Protein AF-F8F6D9-F1 (afdb_monomer_lite)

Structure (mmCIF, N/CA/C/O backbone):
data_AF-F8F6D9-F1
#
_entry.id   AF-F8F6D9-F1
#
loop_
_atom_site.group_PDB
_atom_site.id
_atom_site.type_symbol
_atom_site.label_atom_id
_atom_site.label_alt_id
_atom_site.label_comp_id
_atom_site.label_asym_id
_atom_site.label_entity_id
_atom_site.label_seq_id
_atom_site.pdbx_PDB_ins_code
_atom_site.Cartn_x
_atom_site.Cartn_y
_atom_site.Cartn_z
_atom_site.occupancy
_atom_site.B_iso_or_equiv
_atom_site.auth_seq_id
_atom_site.auth_comp_id
_atom_site.auth_asym_id
_atom_site.auth_atom_id
_atom_site.pdbx_PDB_model_num
ATOM 1 N N . MET A 1 1 ? -6.950 26.843 -24.610 1.00 48.84 1 MET A N 1
ATOM 2 C CA . MET A 1 1 ? -6.761 26.765 -23.145 1.00 48.84 1 MET A CA 1
ATOM 3 C C . MET A 1 1 ? -5.931 25.521 -22.884 1.00 48.84 1 MET A C 1
ATOM 5 O O . MET A 1 1 ? -6.323 24.464 -23.363 1.00 48.84 1 MET A O 1
ATOM 9 N N . TYR A 1 2 ? -4.746 25.658 -22.286 1.00 47.22 2 TYR A N 1
ATOM 10 C CA . TYR A 1 2 ? -3.818 24.541 -22.085 1.00 47.22 2 TYR A CA 1
ATOM 11 C C . TYR A 1 2 ? -4.497 23.444 -21.254 1.00 47.22 2 TYR A C 1
ATOM 13 O O . TYR A 1 2 ? -4.965 23.716 -20.150 1.00 47.22 2 TYR A O 1
ATOM 21 N N . LYS A 1 3 ? -4.595 22.231 -21.816 1.00 58.94 3 LYS A N 1
ATOM 22 C CA . LYS A 1 3 ? -5.039 21.033 -21.095 1.00 58.94 3 LYS A CA 1
ATOM 23 C C . LYS A 1 3 ? -4.070 20.847 -19.929 1.00 58.94 3 LYS A C 1
ATOM 25 O O . LYS A 1 3 ? -2.893 20.602 -20.168 1.00 58.94 3 LYS A O 1
ATOM 30 N N . GLN A 1 4 ? -4.528 21.052 -18.697 1.00 60.59 4 GLN A N 1
ATOM 31 C CA . GLN A 1 4 ? -3.704 20.786 -17.524 1.00 60.59 4 GLN A CA 1
ATOM 32 C C . GLN A 1 4 ? -3.361 19.294 -17.524 1.00 60.59 4 GLN A C 1
ATOM 34 O O . GLN A 1 4 ? -4.258 18.447 -17.551 1.00 60.59 4 GLN A O 1
ATOM 39 N N . SER A 1 5 ? -2.067 18.995 -17.575 1.00 73.44 5 SER A N 1
ATOM 40 C CA . SER A 1 5 ? -1.552 17.645 -17.389 1.00 73.44 5 SER A CA 1
ATOM 41 C C . SER A 1 5 ? -1.821 17.229 -15.945 1.00 73.44 5 SER A C 1
ATOM 43 O O . SER A 1 5 ? -1.505 17.967 -15.014 1.00 73.44 5 SER A O 1
ATOM 45 N N . VAL A 1 6 ? -2.426 16.063 -15.764 1.00 78.56 6 VAL A N 1
ATOM 46 C CA . VAL A 1 6 ? -2.635 15.413 -14.475 1.00 78.56 6 VAL A CA 1
ATOM 47 C C . VAL A 1 6 ? -1.527 14.383 -14.309 1.00 78.56 6 VAL A C 1
ATOM 49 O O . VAL A 1 6 ? -1.307 13.549 -15.189 1.00 78.56 6 VAL A O 1
ATOM 52 N N . HIS A 1 7 ? -0.820 14.462 -13.187 1.00 83.62 7 HIS A N 1
ATOM 53 C CA . HIS A 1 7 ? 0.140 13.444 -12.788 1.00 83.62 7 HIS A CA 1
ATOM 54 C C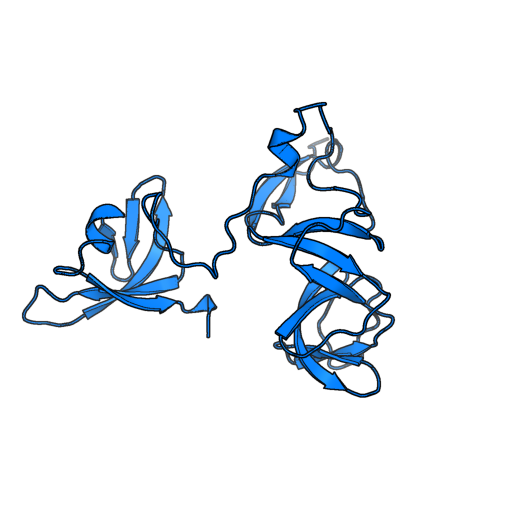 . HIS A 1 7 ? -0.619 12.348 -12.047 1.00 83.62 7 HIS A C 1
ATOM 56 O O . HIS A 1 7 ? -1.261 12.612 -11.032 1.00 83.62 7 HIS A O 1
ATOM 62 N N . LEU A 1 8 ? -0.564 11.136 -12.580 1.00 84.31 8 LEU A N 1
ATOM 63 C CA . LEU A 1 8 ? -1.178 9.948 -12.010 1.00 84.31 8 LEU A CA 1
ATOM 64 C C . LEU A 1 8 ? -0.083 8.990 -11.556 1.00 84.31 8 LEU A C 1
ATOM 66 O O . LEU A 1 8 ? 1.002 8.965 -12.134 1.00 84.31 8 LEU A O 1
ATOM 70 N N . ILE A 1 9 ? -0.392 8.185 -10.549 1.00 83.12 9 ILE A N 1
ATOM 71 C CA . ILE A 1 9 ? 0.401 7.017 -10.178 1.00 83.12 9 ILE A CA 1
ATOM 72 C C . ILE A 1 9 ? -0.449 5.803 -10.524 1.00 83.12 9 ILE A C 1
ATOM 74 O O . ILE A 1 9 ? -1.613 5.722 -10.123 1.00 83.12 9 ILE A O 1
ATOM 78 N N . ARG A 1 10 ? 0.103 4.880 -11.309 1.00 81.44 10 ARG A N 1
ATOM 79 C CA . ARG A 1 10 ? -0.583 3.630 -11.626 1.00 81.44 10 ARG A CA 1
ATOM 80 C C . ARG A 1 10 ? -0.427 2.673 -10.450 1.00 81.44 10 ARG A C 1
ATOM 82 O O . ARG A 1 10 ? 0.686 2.357 -10.063 1.00 81.44 10 ARG A O 1
ATOM 89 N N . LEU A 1 11 ? -1.530 2.168 -9.904 1.00 84.88 11 LEU A N 1
ATOM 90 C CA . LEU A 1 11 ? -1.481 1.298 -8.720 1.00 84.88 11 LEU A CA 1
ATOM 91 C C . LEU A 1 11 ? -0.756 -0.037 -8.964 1.00 84.88 11 LEU A C 1
ATOM 93 O O . LEU A 1 11 ? -0.142 -0.563 -8.041 1.00 84.88 11 LEU A O 1
ATOM 97 N N . SER A 1 12 ? -0.779 -0.566 -10.192 1.00 76.94 12 SER A N 1
ATOM 98 C CA . SER A 1 12 ? -0.216 -1.887 -10.496 1.00 76.94 12 SER A CA 1
ATOM 99 C C . SER A 1 12 ? 1.302 -1.970 -10.365 1.00 76.94 12 SER A C 1
ATOM 101 O O . SER A 1 12 ? 1.811 -3.037 -10.054 1.00 76.94 12 SER A O 1
ATOM 103 N N . ASP A 1 13 ? 2.014 -0.884 -10.657 1.00 76.62 13 ASP A N 1
ATOM 104 C CA . ASP A 1 13 ? 3.484 -0.824 -10.710 1.00 76.62 13 ASP A CA 1
ATOM 105 C C . ASP A 1 13 ? 4.055 0.445 -10.045 1.00 76.62 13 ASP A C 1
ATOM 107 O O . ASP A 1 13 ? 5.260 0.675 -10.070 1.00 76.62 13 ASP A O 1
ATOM 111 N N . LEU A 1 14 ? 3.189 1.285 -9.467 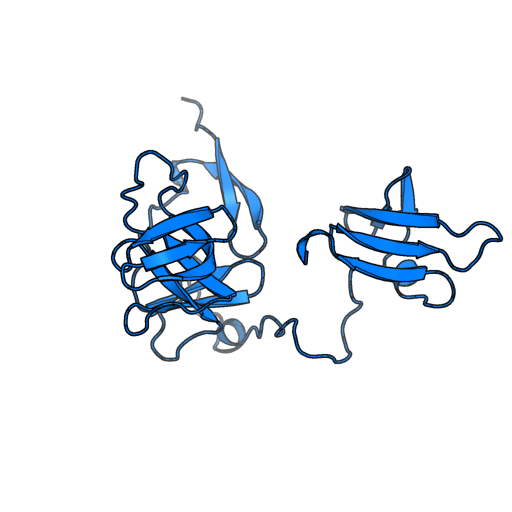1.00 78.50 14 LEU A N 1
ATOM 112 C CA . LEU A 1 14 ? 3.507 2.566 -8.828 1.00 78.50 14 LEU A CA 1
ATOM 113 C C . LEU A 1 14 ? 4.250 3.560 -9.736 1.00 78.50 14 LEU A C 1
ATOM 115 O O . LEU A 1 14 ? 4.846 4.529 -9.262 1.00 78.50 14 LEU A O 1
ATOM 119 N N . THR A 1 15 ? 4.179 3.375 -11.056 1.00 74.44 15 THR A N 1
ATOM 120 C CA . THR A 1 15 ? 4.837 4.264 -12.015 1.00 74.44 15 THR A CA 1
ATOM 121 C C . THR A 1 15 ? 4.042 5.546 -12.239 1.00 74.44 15 THR A C 1
ATOM 123 O O . THR A 1 15 ? 2.806 5.583 -12.189 1.00 74.44 15 THR A O 1
ATOM 126 N N . GLN A 1 16 ? 4.767 6.634 -12.499 1.00 78.50 16 GLN A N 1
ATOM 127 C CA . GLN A 1 16 ? 4.162 7.923 -12.795 1.00 78.50 16 GLN A CA 1
ATOM 128 C C . GLN A 1 16 ? 3.704 7.988 -14.255 1.00 78.50 16 GLN A C 1
ATOM 130 O O . GLN A 1 16 ? 4.473 7.742 -15.182 1.00 78.50 16 GLN A O 1
ATOM 135 N N . HIS A 1 17 ? 2.463 8.416 -14.461 1.00 80.12 17 HIS A N 1
ATOM 136 C CA . HIS A 1 17 ? 1.864 8.617 -15.772 1.00 80.12 17 HIS A CA 1
ATOM 137 C C . HIS A 1 17 ? 1.357 10.049 -15.933 1.00 80.12 17 HIS A C 1
ATOM 139 O O . HIS A 1 17 ? 0.769 10.632 -15.023 1.00 80.12 17 HIS A O 1
ATOM 145 N N . LEU A 1 18 ? 1.571 10.612 -17.121 1.00 84.19 18 LEU A N 1
ATOM 146 C CA . LEU A 1 18 ? 0.988 11.887 -17.522 1.00 84.19 18 LEU A CA 1
ATOM 147 C C . LEU A 1 18 ? -0.279 11.614 -18.326 1.00 84.19 18 LEU A C 1
ATOM 149 O O . LEU A 1 18 ? -0.230 10.912 -19.333 1.00 84.19 18 LEU A O 1
ATOM 153 N N . ALA A 1 19 ? -1.390 12.198 -17.898 1.00 82.75 19 ALA A N 1
ATOM 154 C CA . ALA A 1 19 ? -2.653 12.167 -18.625 1.00 82.75 19 ALA A CA 1
ATOM 155 C C . ALA A 1 19 ? -3.232 13.577 -18.714 1.00 82.75 19 ALA A C 1
ATOM 157 O O . ALA A 1 19 ? -2.853 14.477 -17.963 1.00 82.75 19 ALA A O 1
ATOM 158 N N . THR A 1 20 ? -4.170 13.803 -19.621 1.00 85.69 20 THR A N 1
ATOM 159 C CA . THR A 1 20 ? -4.962 15.034 -19.622 1.00 85.69 20 THR A CA 1
ATOM 160 C C . THR A 1 20 ? -6.243 14.830 -18.825 1.00 85.69 20 THR A C 1
ATOM 162 O O . THR A 1 20 ? -6.796 13.737 -18.793 1.00 85.69 20 THR A O 1
ATOM 165 N N . ALA A 1 21 ? -6.778 15.891 -18.216 1.00 84.69 21 ALA A N 1
ATOM 166 C CA . ALA A 1 21 ? -8.022 15.791 -17.442 1.00 84.69 21 ALA A CA 1
ATOM 167 C C . ALA A 1 21 ? -9.220 15.217 -18.236 1.00 84.69 21 ALA A C 1
ATOM 169 O O . ALA A 1 21 ? -10.152 14.697 -17.635 1.00 84.69 21 ALA A O 1
ATOM 170 N N . ALA A 1 22 ? -9.202 15.300 -19.573 1.00 85.44 22 ALA A N 1
ATOM 171 C CA . ALA A 1 22 ? -10.237 14.735 -20.441 1.00 85.44 22 ALA A CA 1
ATOM 172 C C . ALA A 1 22 ? -10.147 13.204 -20.605 1.00 85.44 22 ALA A C 1
ATOM 174 O O . ALA A 1 22 ? -11.112 12.592 -21.045 1.00 85.44 22 ALA A O 1
ATOM 175 N N . GLU A 1 23 ? -9.002 12.604 -20.275 1.00 82.38 23 GLU A N 1
ATOM 176 C CA . GLU A 1 23 ? -8.741 11.159 -20.362 1.00 82.38 23 GLU A CA 1
ATOM 177 C C . GLU A 1 23 ? -8.969 10.451 -19.016 1.00 82.38 23 GLU A C 1
ATOM 179 O O . GLU A 1 23 ? -8.858 9.233 -18.937 1.00 82.38 23 GLU A O 1
ATOM 184 N N . VAL A 1 24 ? -9.279 11.199 -17.950 1.00 85.44 24 VAL A N 1
ATOM 185 C CA . VAL A 1 24 ? -9.437 10.657 -16.596 1.00 85.44 24 VAL A CA 1
ATOM 186 C C . VAL A 1 24 ? -10.912 10.505 -16.252 1.00 85.44 24 VAL A C 1
ATOM 188 O O . VAL A 1 24 ? -11.652 11.485 -16.158 1.00 85.44 24 VAL A O 1
ATOM 191 N N . GLU A 1 25 ? -11.321 9.270 -15.982 1.00 87.00 25 GLU A N 1
ATOM 192 C CA . GLU A 1 25 ? -12.644 8.949 -15.460 1.00 87.00 25 GLU A CA 1
ATOM 193 C C . GLU A 1 25 ? -12.577 8.684 -13.953 1.00 87.00 25 GLU A C 1
ATOM 195 O O . GLU A 1 25 ? -11.683 8.000 -13.454 1.00 87.00 25 GLU A O 1
ATOM 200 N N . LYS A 1 26 ? -13.528 9.242 -13.199 1.00 87.25 26 LYS A N 1
ATOM 201 C CA . LYS A 1 26 ? -13.596 9.022 -11.753 1.00 87.25 26 LYS A CA 1
ATOM 202 C C . LYS A 1 26 ? -14.280 7.694 -11.469 1.00 87.25 26 LYS A C 1
ATOM 204 O O . LYS A 1 26 ? -15.472 7.547 -11.728 1.00 87.25 26 LYS A O 1
ATOM 209 N N . TYR A 1 27 ? -13.553 6.790 -10.830 1.00 89.12 27 TYR A N 1
ATOM 210 C CA . TYR A 1 27 ? -14.092 5.541 -10.317 1.00 89.12 27 TYR A CA 1
ATOM 211 C C . TYR A 1 27 ? -14.084 5.547 -8.787 1.00 89.12 27 TYR A C 1
ATOM 213 O O . TYR A 1 27 ? -13.103 5.956 -8.170 1.00 89.12 27 TYR A O 1
ATOM 221 N N . LYS A 1 28 ? -15.185 5.108 -8.166 1.00 91.31 28 LYS A N 1
ATOM 222 C CA . LYS A 1 28 ? -15.251 4.887 -6.715 1.00 91.31 28 LYS A CA 1
ATOM 223 C C . LYS A 1 28 ? -15.153 3.382 -6.455 1.00 91.31 28 LYS A C 1
ATOM 225 O O . LYS A 1 28 ? -16.122 2.703 -6.805 1.00 91.31 28 LYS A O 1
ATOM 230 N N . PRO A 1 29 ? -14.068 2.892 -5.826 1.00 91.81 29 PRO A N 1
ATOM 231 C CA . PRO A 1 29 ? -13.922 1.484 -5.472 1.00 91.81 29 PRO A CA 1
ATOM 232 C C . PRO A 1 29 ? -15.052 0.991 -4.562 1.00 91.81 29 PRO A C 1
ATOM 234 O O . PRO A 1 29 ? -15.537 1.718 -3.685 1.00 91.81 29 PRO A O 1
ATOM 237 N N . LYS A 1 30 ? -15.498 -0.242 -4.794 1.00 93.56 30 LYS A N 1
ATOM 238 C CA . LYS A 1 30 ? -16.604 -0.907 -4.100 1.00 93.56 30 LYS A CA 1
ATOM 239 C C . LYS A 1 30 ? -16.218 -2.334 -3.732 1.00 93.56 30 LYS A C 1
ATOM 241 O O . LYS A 1 30 ? -15.252 -2.905 -4.221 1.00 93.56 30 LYS A O 1
ATOM 246 N N . GLU A 1 31 ? -17.028 -2.924 -2.864 1.00 95.06 31 GLU A N 1
ATOM 247 C CA . GLU A 1 31 ? -16.908 -4.335 -2.513 1.00 95.06 31 GLU A CA 1
ATOM 248 C C . GLU A 1 31 ? -16.982 -5.233 -3.758 1.00 95.06 31 GLU A C 1
ATOM 250 O O . GLU A 1 31 ? -17.773 -4.969 -4.671 1.00 95.06 31 GLU A O 1
ATOM 255 N N . LEU A 1 32 ? -16.164 -6.289 -3.758 1.00 94.38 32 LEU A N 1
ATOM 256 C CA . LEU A 1 32 ? -15.891 -7.210 -4.862 1.00 94.38 32 LEU A CA 1
ATOM 257 C C . LEU A 1 32 ? -15.123 -6.612 -6.040 1.00 94.38 32 LEU A C 1
ATOM 259 O O . LEU A 1 32 ? -14.811 -7.356 -6.963 1.00 94.38 32 LEU A O 1
ATOM 263 N N . ASP A 1 33 ? -14.763 -5.331 -6.045 1.00 94.69 33 ASP A N 1
ATOM 264 C CA . ASP A 1 33 ? -13.836 -4.862 -7.075 1.00 94.69 33 ASP A CA 1
ATOM 265 C C . ASP A 1 33 ? -12.449 -5.465 -6.828 1.00 94.69 33 ASP A C 1
ATOM 267 O O . ASP A 1 33 ? -11.998 -5.579 -5.685 1.00 94.69 33 ASP A O 1
ATOM 271 N N . SER A 1 34 ? -11.781 -5.870 -7.903 1.00 93.88 34 SER A N 1
ATOM 272 C CA . SER A 1 34 ? -10.427 -6.411 -7.865 1.00 93.88 34 SER A CA 1
ATOM 273 C C . SER A 1 34 ? -9.503 -5.631 -8.779 1.00 93.88 34 SER A C 1
ATOM 275 O O . SER A 1 34 ? -9.851 -5.383 -9.939 1.00 93.88 34 SER A O 1
ATOM 277 N N . PHE A 1 35 ? -8.330 -5.296 -8.258 1.00 92.81 35 PHE A N 1
ATOM 278 C CA . PHE A 1 35 ? -7.300 -4.547 -8.961 1.00 92.81 35 PHE A CA 1
ATOM 279 C C . PHE A 1 35 ? -5.906 -4.998 -8.535 1.00 92.81 35 PHE A C 1
ATOM 281 O O . PHE A 1 35 ? -5.731 -5.621 -7.486 1.00 92.81 35 PHE A O 1
ATOM 288 N N . VAL A 1 36 ? -4.911 -4.671 -9.349 1.00 86.50 36 VAL A N 1
ATOM 289 C CA . VAL A 1 36 ? -3.502 -4.891 -9.021 1.00 86.50 36 VAL A CA 1
ATOM 290 C C . VAL A 1 36 ? -2.956 -3.694 -8.249 1.00 86.50 36 VAL A C 1
ATOM 292 O O . VAL A 1 36 ? -3.033 -2.554 -8.710 1.00 86.50 36 VAL A O 1
ATOM 295 N N . TYR A 1 37 ? -2.358 -3.971 -7.096 1.00 87.12 37 TYR A N 1
ATOM 296 C CA . TYR A 1 37 ? -1.582 -3.022 -6.311 1.00 87.12 37 TYR A CA 1
ATOM 297 C C . TYR A 1 37 ? -0.182 -3.583 -6.087 1.00 87.12 37 TYR A C 1
ATOM 299 O O . TYR A 1 37 ? -0.049 -4.719 -5.638 1.00 87.12 37 TYR A O 1
ATOM 307 N N . ASN A 1 38 ? 0.846 -2.804 -6.423 1.00 81.06 38 ASN A N 1
ATOM 308 C CA . ASN A 1 38 ? 2.251 -3.186 -6.258 1.00 81.06 38 ASN A CA 1
ATOM 309 C C . ASN A 1 38 ? 2.544 -4.623 -6.742 1.00 81.06 38 ASN A C 1
ATOM 311 O O . ASN A 1 38 ? 2.974 -5.493 -5.987 1.00 81.06 38 ASN A O 1
ATOM 315 N N . HIS A 1 39 ? 2.215 -4.888 -8.006 1.00 78.06 39 HIS A N 1
ATOM 316 C CA . HIS A 1 39 ? 2.375 -6.181 -8.670 1.00 78.06 39 HIS A CA 1
ATOM 317 C C . HIS A 1 39 ? 1.636 -7.356 -8.017 1.00 78.06 39 HIS A C 1
ATOM 319 O O . HIS A 1 39 ? 1.948 -8.500 -8.321 1.00 78.06 39 HIS A O 1
ATOM 325 N N . LYS A 1 40 ? 0.652 -7.119 -7.145 1.00 80.38 40 LYS A N 1
ATOM 326 C CA . LYS A 1 40 ? -0.157 -8.178 -6.533 1.00 80.38 40 LYS A CA 1
ATOM 327 C C . LYS A 1 40 ? -1.647 -7.907 -6.751 1.00 80.38 40 LYS A C 1
ATOM 329 O O . LYS A 1 40 ? -2.092 -6.768 -6.605 1.00 80.38 40 LYS A O 1
ATOM 334 N N . PRO A 1 41 ? -2.445 -8.917 -7.134 1.00 86.25 41 PRO A N 1
ATOM 335 C CA . PRO A 1 41 ? -3.882 -8.761 -7.263 1.00 86.25 41 PRO A CA 1
ATOM 336 C C . PRO A 1 41 ? -4.526 -8.737 -5.879 1.00 86.25 41 PRO A C 1
ATOM 338 O O . PRO A 1 41 ? -4.194 -9.549 -5.017 1.00 86.25 41 PRO A O 1
ATOM 341 N N . TYR A 1 42 ? -5.499 -7.853 -5.702 1.00 92.62 42 TYR A N 1
ATOM 342 C CA . TYR A 1 42 ? -6.325 -7.786 -4.506 1.00 92.62 42 TYR A CA 1
ATOM 343 C C . TYR A 1 42 ? -7.798 -7.714 -4.880 1.00 92.62 42 TYR A C 1
ATOM 345 O O . TYR A 1 42 ? -8.165 -7.167 -5.920 1.00 92.62 42 TYR A O 1
ATOM 353 N N . THR A 1 43 ? -8.650 -8.226 -3.998 1.00 95.06 43 THR A N 1
ATOM 354 C CA . THR A 1 43 ? -10.103 -8.077 -4.054 1.00 95.06 43 THR A CA 1
ATOM 355 C C . THR A 1 43 ? -10.594 -7.346 -2.812 1.00 95.06 43 THR A C 1
ATOM 357 O O . THR A 1 43 ? -10.270 -7.724 -1.686 1.00 95.06 43 THR A O 1
ATOM 360 N N . LEU A 1 44 ? -11.423 -6.323 -3.007 1.00 95.88 44 LEU A N 1
ATOM 361 C CA . LEU A 1 44 ? -12.008 -5.546 -1.921 1.00 95.88 44 LEU A CA 1
ATOM 362 C C . LEU A 1 44 ? -13.142 -6.303 -1.231 1.00 95.88 44 LEU A C 1
ATOM 364 O O . LEU A 1 44 ? -14.073 -6.792 -1.878 1.00 95.88 44 LEU A O 1
ATOM 368 N N . ARG A 1 45 ? -13.096 -6.349 0.100 1.00 94.56 45 ARG A N 1
ATOM 369 C CA . ARG A 1 45 ? -14.042 -7.090 0.939 1.00 94.56 45 ARG A CA 1
ATOM 370 C C . ARG A 1 45 ? -14.541 -6.269 2.129 1.00 94.56 45 ARG A C 1
ATOM 372 O O . ARG A 1 45 ? -13.796 -5.468 2.695 1.00 94.56 45 ARG A O 1
ATOM 379 N N . LYS A 1 46 ? -15.814 -6.474 2.501 1.00 92.38 46 LYS A N 1
ATOM 380 C CA . LYS A 1 46 ? -16.428 -5.957 3.744 1.00 92.38 46 LYS A CA 1
ATOM 381 C C . LYS A 1 46 ? -16.922 -7.051 4.688 1.00 92.38 46 LYS A C 1
ATOM 383 O O . LYS A 1 46 ? -17.247 -6.758 5.836 1.00 92.38 46 LYS A O 1
ATOM 388 N N . ASP A 1 47 ? -17.017 -8.285 4.204 1.00 87.19 47 ASP A N 1
ATOM 389 C CA . ASP A 1 47 ? -17.532 -9.452 4.927 1.00 87.19 47 ASP A CA 1
ATOM 390 C C . ASP A 1 47 ? -16.661 -9.852 6.127 1.00 87.19 47 ASP A C 1
ATOM 392 O O . ASP A 1 47 ? -17.156 -10.427 7.098 1.00 87.19 47 ASP A O 1
ATOM 396 N N . ARG A 1 48 ? -15.372 -9.510 6.087 1.00 87.75 48 ARG A N 1
ATOM 397 C CA . ARG A 1 48 ? -14.392 -9.813 7.126 1.00 87.75 48 ARG A CA 1
ATOM 398 C C . ARG A 1 48 ? -13.697 -8.543 7.632 1.00 87.75 48 ARG A C 1
ATOM 400 O O . ARG A 1 48 ? -13.407 -7.620 6.877 1.00 87.75 48 ARG A O 1
ATOM 407 N N . LYS A 1 49 ? -13.383 -8.539 8.931 1.00 90.62 49 LYS A N 1
ATOM 408 C CA . LYS A 1 49 ? -12.519 -7.534 9.565 1.00 90.62 49 LYS A CA 1
ATOM 409 C C . LYS A 1 49 ? -11.046 -7.779 9.229 1.00 90.62 49 LYS A C 1
ATOM 411 O O . LYS A 1 49 ? -10.621 -8.935 9.173 1.00 90.62 49 LYS A O 1
ATOM 416 N N . ALA A 1 50 ? -10.289 -6.699 9.066 1.00 92.69 50 ALA A N 1
ATOM 417 C CA . ALA A 1 50 ? -8.848 -6.777 8.860 1.00 92.69 50 ALA A CA 1
ATOM 418 C C . ALA A 1 50 ? -8.132 -7.385 10.078 1.00 92.69 50 ALA A C 1
ATOM 420 O O . ALA A 1 50 ? -8.591 -7.251 11.218 1.00 92.69 50 ALA A O 1
ATOM 421 N N . GLN A 1 51 ? -7.029 -8.068 9.804 1.00 92.50 51 GLN A N 1
ATOM 422 C CA . GLN A 1 51 ? -6.083 -8.623 10.763 1.00 92.50 51 GLN A CA 1
ATOM 423 C C . GLN A 1 51 ? -4.744 -7.880 10.671 1.00 92.50 51 GLN A C 1
ATOM 425 O O . GLN A 1 51 ? -4.507 -7.140 9.723 1.00 92.50 51 GLN A O 1
ATOM 430 N N . GLU A 1 52 ? -3.882 -8.066 11.665 1.00 90.44 52 GLU A N 1
ATOM 431 C CA . GLU A 1 52 ? -2.493 -7.596 11.615 1.00 90.44 52 GLU A CA 1
ATOM 432 C C . GLU A 1 52 ? -1.791 -8.109 10.347 1.00 90.44 52 GLU A C 1
ATOM 434 O O . GLU A 1 52 ? -1.936 -9.277 9.977 1.00 90.44 52 GLU A O 1
ATOM 439 N N . GLY A 1 53 ? -1.090 -7.210 9.655 1.00 84.88 53 GLY A N 1
ATOM 440 C CA . GLY A 1 53 ? -0.452 -7.451 8.361 1.00 84.88 53 GLY A CA 1
ATOM 441 C C . GLY A 1 53 ? -1.376 -7.348 7.140 1.00 84.88 53 GLY A C 1
ATOM 442 O O . GLY A 1 53 ? -0.877 -7.322 6.015 1.00 84.88 53 GLY A O 1
ATOM 443 N N . ASP A 1 54 ? -2.701 -7.260 7.315 1.00 88.12 54 ASP A N 1
ATOM 444 C CA . ASP A 1 54 ? -3.614 -7.075 6.184 1.00 88.12 54 ASP A CA 1
ATOM 445 C C . ASP A 1 54 ? -3.474 -5.660 5.590 1.00 88.12 54 ASP A C 1
ATOM 447 O O . ASP A 1 54 ? -3.201 -4.678 6.284 1.00 88.12 54 ASP A O 1
ATOM 451 N N . THR A 1 55 ? -3.722 -5.539 4.287 1.00 92.62 55 THR A N 1
ATOM 452 C CA . THR A 1 55 ? -3.769 -4.251 3.586 1.00 92.62 55 THR A CA 1
ATOM 453 C C . THR A 1 55 ? -5.205 -3.733 3.528 1.00 92.62 55 THR A C 1
ATOM 455 O O . THR A 1 55 ? -6.149 -4.493 3.287 1.00 92.62 55 THR A O 1
ATOM 458 N N . ILE A 1 56 ? -5.398 -2.432 3.721 1.00 95.19 56 ILE A N 1
ATOM 459 C CA . ILE A 1 56 ? -6.713 -1.788 3.682 1.00 95.19 56 ILE A CA 1
ATOM 460 C C . ILE A 1 56 ? -6.725 -0.601 2.723 1.00 95.19 56 ILE A C 1
ATOM 462 O O . ILE A 1 56 ? -5.738 0.110 2.578 1.00 95.19 56 ILE A O 1
ATOM 466 N N . LEU A 1 57 ? -7.875 -0.378 2.089 1.00 96.50 57 LEU A N 1
ATOM 467 C CA . LEU A 1 57 ? -8.150 0.787 1.255 1.00 96.50 57 LEU A CA 1
ATOM 468 C C . LEU A 1 57 ? -9.121 1.715 1.981 1.00 96.50 57 LEU A C 1
ATOM 470 O O . LEU A 1 57 ? -10.263 1.337 2.261 1.00 96.50 57 LEU A O 1
ATOM 474 N N . ILE A 1 58 ? -8.710 2.951 2.224 1.00 95.88 58 ILE A N 1
ATOM 475 C CA . ILE A 1 58 ? -9.540 3.944 2.902 1.0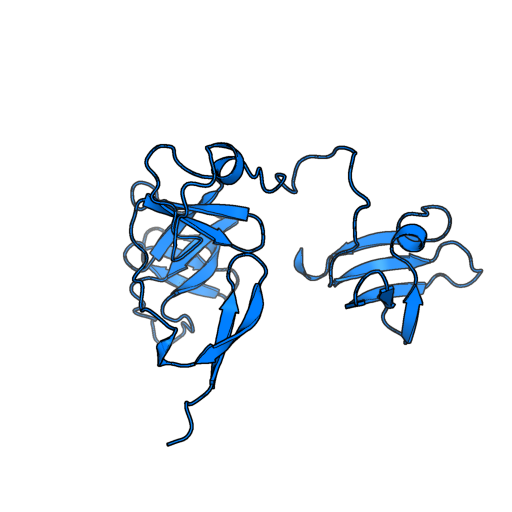0 95.88 58 ILE A CA 1
ATOM 476 C C . ILE A 1 58 ? -10.565 4.511 1.920 1.00 95.88 58 ILE A C 1
ATOM 478 O O . ILE A 1 58 ? -10.228 5.096 0.894 1.00 95.88 58 ILE A O 1
ATOM 482 N N . THR A 1 59 ? -11.852 4.360 2.230 1.00 94.69 59 THR A N 1
ATOM 483 C CA . THR A 1 59 ? -12.949 4.753 1.323 1.00 94.69 59 THR A CA 1
ATOM 484 C C . THR A 1 59 ? -13.889 5.806 1.891 1.00 94.69 59 THR A C 1
ATOM 486 O O . THR A 1 59 ? -14.640 6.430 1.133 1.00 94.69 59 THR A O 1
ATOM 489 N N . ASN A 1 60 ? -13.872 6.010 3.206 1.00 93.94 60 ASN A N 1
ATOM 490 C CA . ASN A 1 60 ? -14.700 6.995 3.886 1.00 93.94 60 ASN A CA 1
ATOM 491 C C . ASN A 1 60 ? -13.928 7.601 5.069 1.00 93.94 60 ASN A C 1
ATOM 493 O O . ASN A 1 60 ? -14.217 7.242 6.210 1.00 93.94 60 ASN A O 1
ATOM 497 N N . PRO A 1 61 ? -12.932 8.465 4.801 1.00 93.06 61 PRO A N 1
ATOM 498 C CA . PRO A 1 61 ? -12.050 8.962 5.841 1.00 93.06 61 PRO A CA 1
ATOM 499 C C . PRO A 1 61 ? -12.755 9.954 6.769 1.00 93.06 61 PRO A C 1
ATOM 501 O O . PRO A 1 61 ? -13.329 10.946 6.313 1.00 93.06 61 PRO A O 1
ATOM 504 N N . THR A 1 62 ? -12.662 9.700 8.070 1.00 93.75 62 THR A N 1
ATOM 505 C CA . THR A 1 62 ? -13.110 10.584 9.154 1.00 93.75 62 THR A CA 1
ATOM 506 C C . THR A 1 62 ? -12.003 10.651 10.221 1.00 93.75 62 THR A C 1
ATOM 508 O O . THR A 1 62 ? -12.234 10.236 11.364 1.00 93.75 62 THR A O 1
ATOM 511 N N . PRO A 1 63 ? -10.800 11.146 9.848 1.00 91.25 63 PRO A N 1
ATOM 512 C CA . PRO A 1 63 ? -9.633 11.158 10.725 1.00 91.25 63 PRO A CA 1
ATOM 513 C C . PRO A 1 63 ? -9.910 11.957 11.996 1.00 91.25 63 PRO A C 1
ATOM 515 O O . PRO A 1 63 ? -10.519 13.036 11.947 1.00 91.25 63 PRO A O 1
ATOM 518 N N . ASP A 1 64 ? -9.464 11.430 13.136 1.00 89.25 64 ASP A N 1
ATOM 519 C CA . ASP A 1 64 ? -9.465 12.184 14.381 1.00 89.25 64 ASP A CA 1
ATOM 520 C C . ASP A 1 64 ? -8.295 13.198 14.354 1.00 89.25 64 ASP A C 1
ATOM 522 O O . ASP A 1 64 ? -7.499 13.252 13.419 1.00 89.25 64 ASP A O 1
ATOM 526 N N . SER A 1 65 ? -8.175 14.067 15.363 1.00 88.06 65 SER A N 1
ATOM 527 C CA . SER A 1 65 ? -7.222 15.197 15.318 1.00 88.06 65 SER A CA 1
ATOM 528 C C . SER A 1 65 ? -5.738 14.816 15.197 1.00 88.06 65 SER A C 1
ATOM 530 O O . SER A 1 65 ? -4.926 15.697 14.918 1.00 88.06 65 SER A O 1
ATOM 532 N N . LEU A 1 66 ? -5.385 13.556 15.457 1.00 90.38 66 LEU A N 1
ATOM 533 C CA . LEU A 1 66 ? -4.015 13.040 15.390 1.00 90.38 66 LEU A CA 1
ATOM 534 C C . LEU A 1 66 ? -3.766 12.156 14.164 1.00 90.38 66 LEU A C 1
ATOM 536 O O . LEU A 1 66 ? -2.617 11.816 13.912 1.00 90.38 66 LEU A O 1
ATOM 540 N N . ASP A 1 67 ? -4.811 11.806 13.416 1.00 90.56 67 ASP A N 1
ATOM 541 C CA . ASP A 1 67 ? -4.692 10.926 12.262 1.00 90.56 67 ASP A CA 1
ATOM 542 C C . ASP A 1 67 ? -4.415 11.734 10.987 1.00 90.56 67 ASP A C 1
ATOM 544 O O . ASP A 1 67 ? -4.912 12.855 10.804 1.00 90.56 67 ASP A O 1
ATOM 548 N N . HIS A 1 68 ? -3.624 11.164 10.080 1.00 91.19 68 HIS A N 1
ATOM 549 C CA . HIS A 1 68 ? -3.142 11.845 8.873 1.00 91.19 68 HIS A CA 1
ATOM 550 C C . HIS A 1 68 ? -3.498 11.136 7.567 1.00 91.19 68 HIS A C 1
ATOM 552 O O . HIS A 1 68 ? -2.922 11.442 6.526 1.00 91.19 68 HIS A O 1
ATOM 558 N N . TYR A 1 69 ? -4.496 10.259 7.605 1.00 92.94 69 TYR A N 1
ATOM 559 C CA . TYR A 1 69 ? -4.933 9.502 6.442 1.00 92.94 69 TYR A CA 1
ATOM 560 C C . TYR A 1 69 ? -6.002 10.218 5.607 1.00 92.94 69 TYR A C 1
ATOM 562 O O . TYR A 1 69 ? -6.747 11.094 6.066 1.00 92.94 69 TYR A O 1
ATOM 570 N N . SER A 1 70 ? -6.108 9.809 4.347 1.00 93.25 70 SER A N 1
ATOM 571 C CA . SER A 1 70 ? -6.926 10.459 3.331 1.00 93.25 70 SER A CA 1
ATOM 572 C C . SER A 1 70 ? -7.731 9.469 2.479 1.00 93.25 70 SER A C 1
ATOM 574 O O . SER A 1 70 ? -7.723 8.254 2.668 1.00 93.25 70 SER A O 1
ATOM 576 N N . LEU A 1 71 ? -8.541 10.000 1.559 1.00 93.88 71 LEU A N 1
ATOM 577 C CA . LEU A 1 71 ? -9.402 9.183 0.704 1.00 93.88 71 LEU A CA 1
ATOM 578 C C . LEU A 1 71 ? -8.572 8.413 -0.336 1.00 93.88 71 LEU A C 1
ATOM 580 O O . LEU A 1 71 ? -7.808 9.023 -1.078 1.00 93.88 71 LEU A O 1
ATOM 584 N N . ASN A 1 72 ? -8.857 7.117 -0.491 1.00 91.44 72 ASN A N 1
ATOM 585 C CA . ASN A 1 72 ? -8.179 6.161 -1.379 1.00 91.44 72 ASN A CA 1
ATOM 586 C C . ASN A 1 72 ? -6.720 5.867 -1.012 1.00 91.44 72 ASN A C 1
ATOM 588 O O . ASN A 1 72 ? -5.976 5.334 -1.834 1.00 91.44 72 ASN A O 1
ATOM 592 N N . GLU A 1 73 ? -6.318 6.203 0.205 1.00 92.12 73 GLU A N 1
ATOM 593 C CA . GLU A 1 73 ? -5.025 5.810 0.740 1.00 92.12 73 GLU A CA 1
ATOM 594 C C . GLU A 1 73 ? -5.021 4.312 1.065 1.00 92.12 73 GLU A C 1
ATOM 596 O O . GLU A 1 73 ? -6.061 3.733 1.407 1.00 92.12 73 GLU A O 1
ATOM 601 N N . ILE A 1 74 ? -3.867 3.678 0.864 1.00 92.50 74 ILE A N 1
ATOM 602 C CA . ILE A 1 74 ? -3.657 2.251 1.095 1.00 92.50 74 ILE A CA 1
ATOM 603 C C . ILE A 1 74 ? -2.666 2.128 2.241 1.00 92.50 74 ILE A C 1
ATOM 605 O O . ILE A 1 74 ? -1.544 2.609 2.124 1.00 92.50 74 ILE A O 1
ATOM 609 N N . GLU A 1 75 ? -3.081 1.470 3.318 1.00 90.38 75 GLU A N 1
ATOM 610 C CA . GLU A 1 75 ? -2.268 1.303 4.523 1.00 90.38 75 GLU A CA 1
ATOM 611 C C . GLU A 1 75 ? -2.205 -0.168 4.943 1.00 90.38 75 GLU A C 1
ATOM 613 O O . GLU A 1 75 ? -3.085 -0.974 4.616 1.00 90.38 75 GLU A O 1
ATOM 618 N N . VAL A 1 76 ? -1.149 -0.515 5.678 1.00 89.50 76 VAL A N 1
ATOM 619 C CA . VAL A 1 76 ? -0.959 -1.841 6.274 1.00 89.50 76 VAL A CA 1
ATOM 620 C C . VAL A 1 76 ? -1.355 -1.783 7.742 1.00 89.50 76 VAL A C 1
ATOM 622 O O . VAL A 1 76 ? -0.969 -0.864 8.467 1.00 89.50 76 VAL A O 1
ATOM 625 N N . VAL A 1 77 ? -2.138 -2.766 8.177 1.00 89.62 77 VAL A N 1
ATOM 626 C CA . VAL A 1 77 ? -2.567 -2.892 9.568 1.00 89.62 77 VAL A CA 1
ATOM 627 C C . VAL A 1 77 ? -1.397 -3.366 10.426 1.00 89.62 77 VAL A C 1
ATOM 629 O O . VAL A 1 77 ? -0.847 -4.436 10.181 1.00 89.62 77 VAL A O 1
ATOM 632 N N . ASP A 1 78 ? -1.070 -2.592 11.455 1.00 90.88 78 ASP A N 1
ATOM 633 C CA . ASP A 1 78 ? -0.107 -2.961 12.493 1.00 90.88 78 ASP A CA 1
ATOM 634 C C . ASP A 1 78 ? -0.814 -3.710 13.627 1.00 90.88 78 ASP A C 1
ATOM 636 O O . ASP A 1 78 ? -0.495 -4.849 13.937 1.00 90.88 78 ASP A O 1
ATOM 640 N N . THR A 1 79 ? -1.876 -3.132 14.197 1.00 91.12 79 THR A N 1
ATOM 641 C CA . THR A 1 79 ? -2.640 -3.788 15.270 1.00 91.12 79 THR A CA 1
ATOM 642 C C . THR A 1 79 ? -4.148 -3.642 15.092 1.00 91.12 79 THR A C 1
ATOM 644 O O . THR A 1 79 ? -4.655 -2.717 14.457 1.00 91.12 79 THR A O 1
ATOM 647 N N . VAL A 1 80 ? -4.907 -4.590 15.649 1.00 94.25 80 VAL A N 1
ATOM 648 C CA . VAL A 1 80 ? -6.375 -4.602 15.566 1.00 94.25 80 VAL A CA 1
ATOM 649 C C . VAL A 1 80 ? -6.980 -4.261 16.919 1.00 94.25 80 VAL A C 1
ATOM 651 O O . VAL A 1 80 ? -6.704 -4.926 17.917 1.00 94.25 80 VAL A O 1
ATOM 654 N N . ASP A 1 81 ? -7.871 -3.271 16.934 1.00 89.81 81 ASP A N 1
ATOM 655 C CA . ASP A 1 81 ? -8.631 -2.870 18.115 1.00 89.81 81 ASP A CA 1
ATOM 656 C C . ASP A 1 81 ? -10.124 -3.225 17.962 1.00 89.81 81 ASP A C 1
ATOM 658 O O . ASP A 1 81 ? -10.627 -3.604 16.904 1.00 89.81 81 ASP A O 1
ATOM 662 N N . HIS A 1 82 ? -10.891 -3.106 19.041 1.00 87.12 82 HIS A N 1
ATOM 663 C CA . HIS A 1 82 ? -12.318 -3.416 19.069 1.00 87.12 82 HIS A CA 1
ATOM 664 C C . HIS A 1 82 ? -13.123 -2.494 18.137 1.00 87.12 82 HIS A C 1
ATOM 666 O O . HIS A 1 82 ? -14.164 -2.893 17.602 1.00 87.12 82 HIS A O 1
ATOM 672 N N . LYS A 1 83 ? -12.664 -1.244 17.991 1.00 87.75 83 LYS A N 1
ATOM 673 C CA . LYS A 1 83 ? -13.343 -0.181 17.237 1.00 87.75 83 LYS A CA 1
ATOM 674 C C . LYS A 1 83 ? -12.836 -0.032 15.800 1.00 87.75 83 LYS A C 1
ATOM 676 O O . LYS A 1 83 ? -13.502 0.629 15.001 1.00 87.75 83 LYS A O 1
ATOM 681 N N . GLY A 1 84 ? -11.707 -0.643 15.458 1.00 92.38 84 GLY A N 1
ATOM 682 C CA . GLY A 1 84 ? -11.025 -0.390 14.198 1.00 92.38 84 GLY A CA 1
ATOM 683 C C . GLY A 1 84 ? -9.669 -1.076 14.117 1.00 92.38 84 GLY A C 1
ATOM 684 O O . GLY A 1 84 ? -9.468 -2.152 14.672 1.00 92.38 84 GLY A O 1
ATOM 685 N N . VAL A 1 85 ? -8.751 -0.449 13.403 1.00 94.81 85 VAL A N 1
ATOM 686 C CA . VAL A 1 85 ? -7.369 -0.892 13.236 1.00 94.81 85 VAL A CA 1
ATOM 687 C C . VAL A 1 85 ? -6.427 0.282 13.441 1.00 94.81 85 VAL A C 1
ATOM 689 O O . VAL A 1 85 ? -6.812 1.427 13.212 1.00 94.81 85 VAL A O 1
ATOM 692 N N . ILE A 1 86 ? -5.214 -0.021 13.879 1.00 93.50 86 ILE A N 1
ATOM 693 C CA . ILE A 1 86 ? -4.090 0.904 13.913 1.00 93.50 86 ILE A CA 1
ATOM 694 C C . ILE A 1 86 ? -3.137 0.465 12.808 1.00 93.50 86 ILE A C 1
ATOM 696 O O . ILE A 1 86 ? -2.857 -0.728 12.664 1.00 93.50 86 ILE A O 1
ATOM 700 N N . THR A 1 87 ? -2.689 1.409 11.997 1.00 91.75 87 THR A N 1
ATOM 701 C CA . THR A 1 87 ? -1.794 1.139 10.869 1.00 91.75 87 THR A CA 1
ATOM 702 C C . THR A 1 87 ? -0.332 1.358 11.235 1.00 91.75 87 THR A C 1
ATOM 704 O O . THR A 1 87 ? -0.023 1.928 12.282 1.00 91.75 87 THR A O 1
ATOM 707 N N . MET A 1 88 ? 0.572 0.929 10.352 1.00 83.62 88 MET A N 1
ATOM 708 C CA . MET A 1 88 ? 2.020 1.141 10.499 1.00 83.62 88 MET A CA 1
ATOM 709 C C . MET A 1 88 ? 2.397 2.627 10.634 1.00 83.62 88 MET A C 1
ATOM 711 O O . MET A 1 88 ? 3.327 2.967 11.363 1.00 83.62 88 MET A O 1
ATOM 715 N N . ASP A 1 89 ? 1.615 3.524 10.027 1.00 86.44 89 ASP A N 1
ATOM 716 C CA . ASP A 1 89 ? 1.793 4.978 10.135 1.00 86.44 89 ASP A CA 1
ATOM 717 C C . ASP A 1 89 ? 1.142 5.574 11.397 1.00 86.44 89 ASP A C 1
ATOM 719 O O . ASP A 1 89 ? 1.025 6.790 11.542 1.00 86.44 89 ASP A O 1
ATOM 723 N N . SER A 1 90 ? 0.748 4.722 12.351 1.00 90.06 90 SER A N 1
ATOM 724 C CA . SER A 1 90 ? 0.111 5.100 13.618 1.00 90.06 90 SER A CA 1
ATOM 725 C C . SER A 1 90 ? -1.249 5.798 13.468 1.00 90.06 90 SER A C 1
ATOM 727 O O . SER A 1 90 ? -1.661 6.527 14.372 1.00 90.06 90 SER A O 1
ATOM 729 N N . ASN A 1 91 ? -1.972 5.550 12.370 1.00 92.19 91 ASN A N 1
ATOM 730 C CA . ASN A 1 91 ? -3.325 6.069 12.165 1.00 92.19 91 ASN A CA 1
ATOM 731 C C . ASN A 1 91 ? -4.383 5.138 12.768 1.00 92.19 91 ASN A C 1
ATOM 733 O O . ASN A 1 91 ? -4.349 3.923 12.562 1.00 92.19 91 ASN A O 1
ATOM 737 N N . GLY A 1 92 ? -5.374 5.705 13.458 1.00 94.00 92 GLY A N 1
ATOM 738 C CA . GLY A 1 92 ? -6.554 4.990 13.938 1.00 94.00 92 GLY A CA 1
ATOM 739 C C . GLY A 1 92 ? -7.690 5.002 12.913 1.00 94.00 92 GLY A C 1
ATOM 740 O O . GLY A 1 92 ? -8.330 6.027 12.686 1.00 94.00 92 GLY A O 1
ATOM 741 N N . ILE A 1 93 ? -8.008 3.846 12.328 1.00 94.88 93 ILE A N 1
ATOM 742 C CA . ILE A 1 93 ? -9.024 3.738 11.271 1.00 94.88 93 ILE A CA 1
ATOM 743 C C . ILE A 1 93 ? -10.184 2.849 11.731 1.00 94.88 93 ILE A C 1
ATOM 745 O O . ILE A 1 93 ? -10.017 1.664 12.033 1.00 94.88 93 ILE A O 1
ATOM 749 N N . LYS A 1 94 ? -11.407 3.390 11.766 1.00 95.12 94 LYS A N 1
ATOM 750 C CA . LYS A 1 94 ? -12.610 2.655 12.194 1.00 95.12 94 LYS A CA 1
ATOM 751 C C . LYS A 1 94 ? -13.044 1.662 11.108 1.00 95.12 94 LYS A C 1
ATOM 753 O O . LYS A 1 94 ? -12.874 1.888 9.911 1.00 95.12 94 LYS A O 1
ATOM 758 N N . HIS A 1 95 ? -13.686 0.559 11.504 1.00 93.62 95 HIS A N 1
ATOM 759 C CA . HIS A 1 95 ? -14.090 -0.513 10.570 1.00 93.62 95 HIS A CA 1
ATOM 760 C C . HIS A 1 95 ? -15.034 -0.077 9.432 1.00 93.62 95 HIS A C 1
ATOM 762 O O . HIS A 1 95 ? -15.173 -0.787 8.442 1.00 93.62 95 HIS A O 1
ATOM 768 N N . ASN A 1 96 ? -15.727 1.052 9.573 1.00 92.88 96 ASN A N 1
ATOM 769 C CA . ASN A 1 96 ? -16.618 1.602 8.549 1.00 92.88 96 ASN A CA 1
ATOM 770 C C . ASN A 1 96 ? -15.912 2.542 7.556 1.00 92.88 96 ASN A C 1
ATOM 772 O O . ASN A 1 96 ? -16.558 3.013 6.619 1.00 92.88 96 ASN A O 1
ATOM 776 N N . GLU A 1 97 ? -14.629 2.837 7.764 1.00 94.25 97 GLU A N 1
ATOM 777 C CA . GLU A 1 97 ? -13.865 3.819 6.984 1.00 94.25 97 GLU A CA 1
ATOM 778 C C . GLU A 1 97 ? -13.045 3.170 5.867 1.00 94.25 97 GLU A C 1
ATOM 780 O O . GLU A 1 97 ? -12.683 3.843 4.897 1.00 94.25 97 GLU A O 1
ATOM 785 N N . TYR A 1 98 ? -12.823 1.856 5.947 1.00 95.31 98 TYR A N 1
ATOM 786 C CA . TYR A 1 98 ? -11.988 1.109 5.014 1.00 95.31 98 TYR A CA 1
ATOM 787 C C . TYR A 1 98 ? -12.702 -0.074 4.345 1.00 95.31 98 TYR A C 1
ATOM 789 O O . TYR A 1 98 ? -13.761 -0.542 4.768 1.00 95.31 98 TYR A O 1
ATOM 797 N N . LEU A 1 99 ? -12.085 -0.550 3.267 1.00 96.38 99 LEU A N 1
ATOM 798 C CA . LEU A 1 99 ? -12.315 -1.844 2.638 1.00 96.38 99 L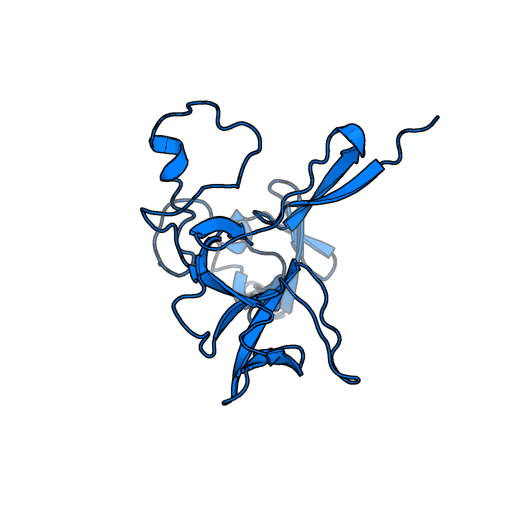EU A CA 1
ATOM 799 C C . LEU A 1 99 ? -11.075 -2.712 2.831 1.00 96.38 99 LEU A C 1
ATOM 801 O O . LEU A 1 99 ? -9.959 -2.228 2.660 1.00 96.38 99 LEU A O 1
ATOM 805 N N . LEU A 1 100 ? -11.263 -3.984 3.175 1.00 96.25 100 LEU A N 1
ATOM 806 C CA . LEU A 1 100 ? -10.156 -4.929 3.282 1.00 96.25 100 LEU A CA 1
ATOM 807 C C . LEU A 1 100 ? -9.673 -5.303 1.878 1.00 96.25 100 LEU A C 1
ATOM 809 O O . LEU A 1 100 ? -10.488 -5.695 1.041 1.00 96.25 100 LEU A O 1
ATOM 813 N N . MET A 1 101 ? -8.370 -5.211 1.626 1.00 94.12 101 MET A N 1
ATOM 814 C CA . MET A 1 101 ? -7.745 -5.713 0.405 1.00 94.12 101 MET A CA 1
ATOM 815 C C . MET A 1 101 ? -7.297 -7.154 0.646 1.00 94.12 101 MET A C 1
ATOM 817 O O . MET A 1 101 ? -6.236 -7.407 1.209 1.00 94.12 101 MET A O 1
ATOM 821 N N . VAL A 1 102 ? -8.116 -8.116 0.223 1.00 93.19 102 VAL A N 1
ATOM 822 C CA . VAL A 1 102 ? -7.780 -9.540 0.333 1.00 93.19 102 VAL A CA 1
ATOM 823 C C . VAL A 1 102 ? -6.905 -9.940 -0.857 1.00 93.19 102 VAL A C 1
ATOM 825 O O . VAL A 1 102 ? -7.315 -9.677 -1.989 1.00 93.19 102 VAL A O 1
ATOM 828 N N . PRO A 1 103 ? -5.738 -10.573 -0.645 1.00 89.19 103 PRO A N 1
ATOM 829 C CA . PRO A 1 103 ? -4.892 -11.041 -1.737 1.00 89.19 103 PRO A CA 1
ATOM 830 C C . PRO A 1 103 ? -5.626 -12.000 -2.684 1.00 89.19 103 PRO A C 1
ATOM 832 O O . PRO A 1 103 ? -6.396 -12.861 -2.253 1.00 89.19 103 PRO A O 1
ATOM 835 N N . GLY A 1 104 ? -5.353 -11.868 -3.979 1.00 86.50 104 GLY A N 1
ATOM 836 C CA . GLY A 1 104 ? -5.935 -12.686 -5.037 1.00 86.50 104 GLY A CA 1
ATOM 837 C C . GLY A 1 104 ? -7.197 -12.096 -5.670 1.00 86.50 104 GLY A C 1
ATOM 838 O O . GLY A 1 104 ? -7.778 -11.103 -5.219 1.00 86.50 104 GLY A O 1
ATOM 839 N N . ARG A 1 105 ? -7.634 -12.737 -6.759 1.00 88.75 105 ARG A N 1
ATOM 840 C CA . ARG A 1 105 ? -8.902 -12.433 -7.433 1.00 88.75 105 ARG A CA 1
ATOM 841 C C . ARG A 1 105 ? -9.971 -13.411 -6.976 1.00 88.75 105 ARG A C 1
ATOM 843 O O . ARG A 1 105 ? -9.843 -14.617 -7.166 1.00 88.75 105 ARG A O 1
ATOM 850 N N . SER A 1 106 ? -11.035 -12.893 -6.374 1.00 87.50 106 SER A N 1
ATOM 851 C CA . SER A 1 106 ? -12.207 -13.712 -6.072 1.00 87.50 106 SER A CA 1
ATOM 852 C C . SER A 1 106 ? -12.940 -14.072 -7.366 1.00 87.50 106 SER A C 1
ATOM 854 O O . SER A 1 106 ? -13.032 -13.258 -8.274 1.00 87.50 106 SER A O 1
ATOM 856 N N . THR A 1 107 ? -13.529 -15.264 -7.445 1.00 85.25 107 THR A N 1
ATOM 857 C CA . THR A 1 107 ? -14.345 -15.686 -8.601 1.00 85.25 107 THR A CA 1
ATOM 858 C C . THR A 1 107 ? -15.545 -14.774 -8.858 1.00 85.25 107 THR A C 1
ATOM 860 O O . THR A 1 107 ? -16.049 -14.706 -9.972 1.00 85.25 107 THR A O 1
ATOM 863 N N . GLU A 1 108 ? -16.012 -14.082 -7.820 1.00 88.00 108 GLU A N 1
ATOM 864 C CA . GLU A 1 108 ? -17.121 -13.128 -7.882 1.00 88.00 108 GLU A CA 1
ATOM 865 C C . GLU A 1 108 ? -16.634 -11.679 -8.060 1.00 88.00 108 GLU A C 1
ATOM 867 O O . GLU A 1 108 ? -17.427 -10.742 -7.941 1.00 88.00 108 GLU A O 1
ATOM 872 N N . SER A 1 109 ? -15.330 -11.468 -8.290 1.00 89.69 109 SER A N 1
ATOM 873 C CA . SER A 1 109 ? -14.767 -10.126 -8.361 1.00 89.69 109 SER A CA 1
ATOM 874 C C . SER A 1 109 ? -15.054 -9.429 -9.689 1.00 89.69 109 SER A C 1
ATOM 876 O O . SER A 1 109 ? -15.187 -10.037 -10.752 1.00 89.69 109 SER A O 1
ATOM 878 N N . ARG A 1 110 ? -15.129 -8.100 -9.628 1.00 91.62 110 ARG A N 1
ATOM 879 C CA . ARG A 1 110 ? -15.190 -7.219 -10.792 1.00 91.62 110 ARG A CA 1
ATOM 880 C C . ARG A 1 110 ? -13.799 -6.673 -11.053 1.00 91.62 110 ARG A C 1
ATOM 882 O O . ARG A 1 110 ? -13.283 -5.882 -10.269 1.00 91.62 110 ARG A O 1
ATOM 889 N N . VAL A 1 111 ? -13.187 -7.103 -12.146 1.00 90.56 111 VAL A N 1
ATOM 890 C CA . VAL A 1 111 ? -11.855 -6.641 -12.543 1.00 90.56 111 VAL A CA 1
ATOM 891 C C . VAL A 1 111 ? -11.923 -5.194 -13.027 1.00 90.56 111 VAL A C 1
ATOM 893 O O . VAL A 1 111 ? -12.690 -4.890 -13.938 1.00 90.56 111 VAL A O 1
ATOM 896 N N . ILE A 1 112 ? -11.126 -4.311 -12.417 1.00 89.81 112 ILE A N 1
ATOM 897 C CA . ILE A 1 112 ? -11.090 -2.871 -12.733 1.00 89.81 112 ILE A CA 1
ATOM 898 C C . ILE A 1 112 ? -9.693 -2.376 -13.144 1.00 89.81 112 ILE A C 1
ATOM 900 O O . ILE A 1 112 ? -9.410 -1.186 -13.059 1.00 89.81 112 ILE A O 1
ATOM 904 N N . ASP A 1 113 ? -8.814 -3.276 -13.593 1.00 83.88 113 ASP A N 1
ATOM 905 C CA . ASP A 1 113 ? -7.431 -2.925 -13.960 1.00 83.88 113 ASP A CA 1
ATOM 906 C C . ASP A 1 113 ? -7.336 -2.025 -15.196 1.00 83.88 113 ASP A C 1
ATOM 908 O O . ASP A 1 113 ? -6.429 -1.200 -15.303 1.00 83.88 113 ASP A O 1
ATOM 912 N N . TYR A 1 114 ? -8.274 -2.177 -16.137 1.00 79.62 114 TYR A N 1
ATOM 913 C CA . TYR A 1 114 ? -8.248 -1.496 -17.427 1.00 79.62 114 TYR A CA 1
ATOM 914 C C . TYR A 1 114 ? -9.620 -0.921 -17.779 1.00 79.62 114 TYR A C 1
ATOM 916 O O . TYR A 1 114 ? -10.651 -1.555 -17.564 1.00 79.62 114 TYR A O 1
ATOM 924 N N . GLN A 1 115 ? -9.625 0.278 -18.368 1.00 68.94 115 GLN A N 1
ATOM 925 C CA . GLN A 1 115 ? -10.848 0.985 -18.768 1.00 68.94 115 GLN A CA 1
ATOM 926 C C . GLN A 1 115 ? -11.581 0.288 -19.925 1.00 68.94 115 GLN A C 1
ATOM 928 O O . GLN A 1 115 ? -12.807 0.308 -19.987 1.00 68.94 115 GLN A O 1
ATOM 933 N N . THR A 1 116 ? -10.835 -0.330 -20.843 1.00 61.19 116 THR A N 1
ATOM 934 C CA . THR A 1 116 ? -11.395 -1.123 -21.941 1.00 61.19 116 THR A CA 1
ATOM 935 C C . THR A 1 116 ? -10.955 -2.562 -21.747 1.00 61.19 116 THR A C 1
ATOM 937 O O . THR A 1 116 ? -9.794 -2.898 -21.970 1.00 61.19 116 THR A O 1
ATOM 940 N N . VAL A 1 117 ? -11.886 -3.408 -21.316 1.00 51.56 117 VAL A N 1
ATOM 941 C CA . VAL A 1 117 ? -11.734 -4.857 -21.422 1.00 51.56 117 VAL A CA 1
ATOM 942 C C . VAL A 1 117 ? -11.978 -5.182 -22.892 1.00 51.56 117 VAL A C 1
ATOM 944 O O . VAL A 1 117 ? -13.103 -5.471 -23.295 1.00 51.56 117 VAL A O 1
ATOM 947 N N . GLU A 1 118 ? -10.953 -5.051 -23.738 1.00 43.41 118 GLU A N 1
ATOM 948 C CA . GLU A 1 118 ? -10.998 -5.816 -24.984 1.00 43.41 118 GLU A CA 1
ATOM 949 C C . GLU A 1 118 ? -11.159 -7.293 -24.597 1.00 43.41 118 GLU A C 1
ATOM 951 O O . GLU A 1 118 ? -10.645 -7.694 -23.547 1.00 43.41 118 GLU A O 1
ATOM 956 N N . PRO A 1 119 ? -11.878 -8.113 -25.383 1.00 40.09 119 PRO A N 1
ATOM 957 C CA . PRO A 1 119 ? -12.005 -9.539 -25.124 1.00 40.09 119 PRO A CA 1
ATOM 958 C C . PRO A 1 119 ? -10.672 -10.224 -25.464 1.00 40.09 119 PRO A C 1
ATOM 960 O O . PRO A 1 119 ? -10.591 -11.065 -26.354 1.00 40.09 119 PRO A O 1
ATOM 963 N N . ALA A 1 120 ? -9.594 -9.822 -24.793 1.00 37.59 120 ALA A N 1
ATOM 964 C CA . ALA A 1 120 ? -8.406 -10.628 -24.659 1.00 37.59 120 ALA A CA 1
ATOM 965 C C . ALA A 1 120 ? -8.848 -11.842 -23.847 1.00 37.59 120 ALA A C 1
ATOM 967 O O . ALA A 1 120 ? -9.434 -11.696 -22.772 1.00 37.59 120 ALA A O 1
ATOM 968 N N . GLY A 1 121 ? -8.682 -13.016 -24.451 1.00 35.72 121 GLY A N 1
ATOM 969 C CA . GLY A 1 121 ? -9.174 -14.278 -23.931 1.00 35.72 121 GLY A CA 1
ATOM 970 C C . GLY A 1 121 ? -8.767 -14.516 -22.482 1.00 35.72 121 GLY A C 1
ATOM 971 O O . GLY A 1 121 ? -7.906 -13.846 -21.917 1.00 35.72 121 GLY A O 1
ATOM 972 N N . GLU A 1 122 ? -9.394 -15.530 -21.907 1.00 39.41 122 GLU A N 1
ATOM 973 C CA . GLU A 1 122 ? -9.247 -16.036 -20.538 1.00 39.41 122 GLU A CA 1
ATOM 974 C C . GLU A 1 122 ? -7.780 -16.191 -20.048 1.00 39.41 122 GLU A C 1
ATOM 976 O O . GLU A 1 122 ? -7.538 -16.335 -18.854 1.00 39.41 122 GLU A O 1
ATOM 981 N N . GLU A 1 123 ? -6.794 -16.075 -20.940 1.00 39.38 123 GLU A N 1
ATOM 982 C CA . GLU A 1 123 ? -5.354 -16.004 -20.682 1.00 39.38 123 GLU A CA 1
ATOM 983 C C . GLU A 1 123 ? -4.889 -14.711 -19.972 1.00 39.38 123 GLU A C 1
ATOM 985 O O . GLU A 1 123 ? -3.926 -14.763 -19.211 1.00 39.38 123 GLU A O 1
ATOM 990 N N . GLN A 1 124 ? -5.568 -13.564 -20.133 1.00 40.16 124 GLN A N 1
ATOM 991 C CA . GLN A 1 124 ? -5.154 -12.303 -19.482 1.00 40.16 124 GLN A CA 1
ATOM 992 C C . GLN A 1 124 ? -5.612 -12.204 -18.013 1.00 40.16 124 GLN A C 1
ATOM 994 O O . GLN A 1 124 ? -5.014 -11.483 -17.213 1.00 40.16 124 GLN A O 1
ATOM 999 N N . LEU A 1 125 ? -6.682 -12.925 -17.653 1.00 43.22 125 LEU A N 1
ATOM 1000 C CA . LEU A 1 125 ? -7.239 -12.971 -16.293 1.00 43.22 125 LEU A CA 1
ATOM 1001 C C . LEU A 1 125 ? -6.404 -13.854 -15.351 1.00 43.22 125 LEU A C 1
ATOM 1003 O O . LEU A 1 125 ? -6.432 -13.641 -14.139 1.00 43.22 125 LEU A O 1
ATOM 1007 N N . ASN A 1 126 ? -5.630 -14.776 -15.932 1.00 38.91 126 ASN A N 1
ATOM 1008 C CA . ASN A 1 126 ? -4.671 -15.661 -15.274 1.00 38.91 126 ASN A CA 1
ATOM 1009 C C . ASN A 1 126 ? -3.220 -15.205 -15.479 1.00 38.91 126 ASN A C 1
ATOM 1011 O O . ASN A 1 126 ? -2.310 -16.034 -15.441 1.00 38.91 126 ASN A O 1
ATOM 1015 N N . MET A 1 127 ? -2.957 -13.903 -15.658 1.00 39.22 127 MET A N 1
ATOM 1016 C CA . MET A 1 127 ? -1.646 -13.415 -15.234 1.00 39.22 127 MET A CA 1
ATOM 1017 C C . MET A 1 127 ? -1.596 -13.571 -13.714 1.00 39.22 127 MET A C 1
ATOM 1019 O O . MET A 1 127 ? -1.943 -12.654 -12.966 1.00 39.22 127 MET A O 1
ATOM 1023 N N . ASP A 1 128 ? -1.213 -14.780 -13.293 1.00 37.94 128 ASP A N 1
ATOM 1024 C CA . ASP A 1 128 ? -0.471 -15.045 -12.076 1.00 37.94 128 ASP A CA 1
ATOM 1025 C C . ASP A 1 128 ? 0.631 -13.994 -12.067 1.00 37.94 128 ASP A C 1
ATOM 1027 O O . ASP A 1 128 ? 1.696 -14.153 -12.661 1.00 37.94 128 ASP A O 1
ATOM 1031 N N . TYR A 1 129 ? 0.336 -12.854 -11.448 1.00 40.03 129 TYR A N 1
ATOM 1032 C CA . TYR A 1 129 ? 1.375 -12.080 -10.818 1.00 40.03 129 TYR A CA 1
ATOM 1033 C C . TYR A 1 129 ? 2.028 -13.085 -9.886 1.00 40.03 129 TYR A C 1
ATOM 1035 O O . TYR A 1 129 ? 1.343 -13.543 -8.965 1.00 40.03 129 TYR A O 1
ATOM 1043 N N . PRO A 1 130 ? 3.253 -13.541 -10.199 1.00 34.62 130 PRO A N 1
ATOM 1044 C CA . PRO A 1 130 ? 3.856 -14.623 -9.458 1.00 34.62 130 PRO A CA 1
ATOM 1045 C C . PRO A 1 130 ? 3.822 -14.192 -8.006 1.00 34.62 130 PRO A C 1
ATOM 1047 O O . PRO A 1 130 ? 4.279 -13.098 -7.667 1.00 34.62 130 PRO A O 1
ATOM 1050 N N . ASP A 1 131 ? 3.187 -15.024 -7.191 1.00 34.53 131 ASP A N 1
ATOM 1051 C CA . ASP A 1 131 ? 3.166 -14.884 -5.754 1.00 34.53 131 ASP A CA 1
ATOM 1052 C C . ASP A 1 131 ? 4.633 -14.742 -5.334 1.00 34.53 131 ASP A C 1
ATOM 1054 O O . ASP A 1 131 ? 5.384 -15.722 -5.319 1.00 34.53 131 ASP A O 1
ATOM 1058 N N . MET A 1 132 ? 5.080 -13.503 -5.083 1.00 37.38 132 MET A N 1
ATOM 1059 C CA . MET A 1 132 ? 6.474 -13.161 -4.757 1.00 37.38 132 MET A CA 1
ATOM 1060 C C . MET A 1 132 ? 6.905 -13.746 -3.398 1.00 37.38 132 MET A C 1
ATOM 1062 O O . MET A 1 132 ? 7.939 -13.381 -2.849 1.00 37.38 132 MET A O 1
ATOM 1066 N N . HIS A 1 133 ? 6.129 -14.689 -2.862 1.00 32.94 133 HIS A N 1
ATOM 1067 C CA . HIS A 1 133 ? 6.456 -15.529 -1.722 1.00 32.94 133 HIS A CA 1
ATOM 1068 C C . HIS A 1 133 ? 6.727 -16.996 -2.091 1.00 32.94 133 HIS A C 1
ATOM 1070 O O . HIS A 1 133 ? 6.987 -17.802 -1.198 1.00 32.94 133 HIS A O 1
ATOM 1076 N N . THR A 1 134 ? 6.756 -17.366 -3.377 1.00 29.36 134 THR A N 1
ATOM 1077 C CA . THR A 1 134 ? 7.147 -18.721 -3.789 1.00 29.36 134 THR A CA 1
ATOM 1078 C C . THR A 1 134 ? 8.482 -18.739 -4.530 1.00 29.36 134 THR A C 1
ATOM 1080 O O . THR A 1 134 ? 8.622 -18.372 -5.692 1.00 29.36 134 THR A O 1
ATOM 1083 N N . ASN A 1 135 ? 9.498 -19.221 -3.815 1.00 39.00 135 ASN A N 1
ATOM 1084 C CA . ASN A 1 135 ? 10.722 -19.771 -4.383 1.00 39.00 135 ASN A CA 1
ATOM 1085 C C . ASN A 1 135 ? 10.404 -20.731 -5.551 1.00 39.00 135 ASN A C 1
ATOM 1087 O O . ASN A 1 135 ? 9.985 -21.857 -5.286 1.00 39.00 135 ASN A O 1
ATOM 1091 N N . ASN A 1 136 ? 10.661 -20.341 -6.807 1.00 30.00 136 ASN A N 1
ATOM 1092 C CA . ASN A 1 136 ? 11.413 -21.149 -7.784 1.00 30.00 136 ASN A CA 1
ATOM 1093 C C . ASN A 1 136 ? 11.510 -20.521 -9.190 1.00 30.00 136 ASN A C 1
ATOM 1095 O O . ASN A 1 136 ? 10.514 -20.334 -9.874 1.00 30.00 136 ASN A O 1
ATOM 1099 N N . SER A 1 137 ? 12.760 -20.349 -9.632 1.00 39.09 137 SER A N 1
ATOM 1100 C CA . SER A 1 137 ? 13.302 -20.720 -10.950 1.00 39.09 137 SER A CA 1
ATOM 1101 C C . SER A 1 137 ? 12.525 -20.323 -12.218 1.00 39.09 137 SER A C 1
ATOM 1103 O O . SER A 1 137 ? 11.635 -21.050 -12.650 1.00 39.09 137 SER A O 1
ATOM 1105 N N . GLY A 1 138 ? 12.978 -19.275 -12.927 1.00 30.80 138 GLY A N 1
ATOM 1106 C CA . GLY A 1 138 ? 12.693 -19.192 -14.370 1.00 30.80 138 GLY A CA 1
ATOM 1107 C C . GLY A 1 138 ? 12.972 -17.887 -15.113 1.00 30.80 138 GLY A C 1
ATOM 1108 O O . GLY A 1 138 ? 13.320 -17.949 -16.285 1.00 30.80 138 GLY A O 1
ATOM 1109 N N . ASN A 1 139 ? 12.877 -16.725 -14.470 1.00 34.91 139 ASN A N 1
ATOM 1110 C CA . ASN A 1 139 ? 13.168 -15.436 -15.108 1.00 34.91 139 ASN A CA 1
ATOM 1111 C C . ASN A 1 139 ? 14.321 -14.763 -14.369 1.00 34.91 139 ASN A C 1
ATOM 1113 O O . ASN A 1 139 ? 14.351 -14.826 -13.141 1.00 34.91 139 ASN A O 1
ATOM 1117 N N . LEU A 1 140 ? 15.275 -14.167 -15.101 1.00 44.78 140 LEU A N 1
ATOM 1118 C CA . LEU A 1 140 ? 16.371 -13.381 -14.520 1.00 44.78 140 LEU A CA 1
ATOM 1119 C C . LEU A 1 140 ? 15.782 -12.448 -13.454 1.00 44.78 140 LEU A C 1
ATOM 1121 O O . LEU A 1 140 ? 15.051 -11.519 -13.797 1.00 44.78 140 LEU A O 1
ATOM 1125 N N . LEU A 1 141 ? 16.054 -12.736 -12.178 1.00 57.81 141 LEU A N 1
ATOM 1126 C CA . LEU A 1 141 ? 15.610 -11.905 -11.069 1.00 57.81 141 LEU A CA 1
ATOM 1127 C C . LEU A 1 141 ? 16.289 -10.547 -11.233 1.00 57.81 141 LEU A C 1
ATOM 1129 O O . LEU A 1 141 ? 17.482 -10.411 -10.965 1.00 57.81 141 LEU A O 1
ATOM 1133 N N . MET A 1 142 ? 15.544 -9.556 -11.724 1.00 67.19 142 MET A N 1
ATOM 1134 C CA . MET A 1 142 ? 15.981 -8.178 -11.580 1.00 67.19 142 MET A CA 1
ATOM 1135 C C . MET A 1 142 ? 16.022 -7.859 -10.084 1.00 67.19 142 MET A C 1
ATOM 1137 O O . MET A 1 142 ? 15.083 -8.221 -9.372 1.00 67.19 142 MET A O 1
ATOM 1141 N N . PRO A 1 143 ? 17.082 -7.191 -9.611 1.00 77.38 143 PRO A N 1
ATOM 1142 C CA . PRO A 1 143 ? 17.102 -6.677 -8.252 1.00 77.38 143 PRO A CA 1
ATOM 1143 C C . PRO A 1 143 ? 16.014 -5.610 -8.091 1.00 77.38 143 PRO A C 1
ATOM 1145 O O . PRO A 1 143 ? 15.655 -4.935 -9.058 1.00 77.38 143 PRO A O 1
ATOM 1148 N N . ASN A 1 144 ? 15.510 -5.437 -6.876 1.00 82.94 144 ASN A N 1
ATOM 1149 C CA . ASN A 1 144 ? 14.537 -4.402 -6.555 1.00 82.94 144 ASN A CA 1
ATOM 1150 C C . ASN A 1 144 ? 15.234 -3.120 -6.093 1.00 82.94 144 ASN A C 1
ATOM 1152 O O . ASN A 1 144 ? 16.358 -3.130 -5.584 1.00 82.94 144 ASN A O 1
ATOM 1156 N N . LEU A 1 145 ? 14.545 -1.989 -6.248 1.00 82.12 145 LEU A N 1
ATOM 1157 C CA . LEU A 1 145 ? 14.971 -0.743 -5.620 1.00 82.12 145 LEU A CA 1
ATOM 1158 C C . LEU A 1 145 ? 15.020 -0.939 -4.096 1.00 82.12 145 LEU A C 1
ATOM 1160 O O . LEU A 1 145 ? 14.107 -1.527 -3.520 1.00 82.12 145 LEU A O 1
ATOM 1164 N N . GLY A 1 146 ? 16.079 -0.456 -3.448 1.00 80.44 146 GLY A N 1
ATOM 1165 C CA . GLY A 1 146 ? 16.253 -0.631 -2.006 1.00 80.44 146 GLY A CA 1
ATOM 1166 C C . GLY A 1 146 ? 16.900 -1.955 -1.585 1.00 80.44 146 GLY A C 1
ATOM 1167 O O . GLY A 1 146 ? 17.200 -2.109 -0.401 1.00 80.44 146 GLY A O 1
ATOM 1168 N N . ASP A 1 147 ? 17.174 -2.879 -2.516 1.00 86.62 147 ASP A N 1
ATOM 1169 C CA . ASP A 1 147 ? 17.972 -4.071 -2.218 1.00 86.62 147 ASP A CA 1
ATOM 1170 C C . ASP A 1 147 ? 19.393 -3.667 -1.811 1.00 86.62 147 ASP A C 1
ATOM 1172 O O . ASP A 1 147 ? 20.058 -2.897 -2.513 1.00 86.62 147 ASP A O 1
ATOM 1176 N N . VAL A 1 148 ? 19.884 -4.235 -0.712 1.00 86.12 148 VAL A N 1
ATOM 1177 C CA . VAL A 1 148 ? 21.249 -4.046 -0.220 1.00 86.12 148 VAL A CA 1
ATOM 1178 C C . VAL A 1 148 ? 22.087 -5.280 -0.542 1.00 86.12 148 VAL A C 1
ATOM 1180 O O . VAL A 1 148 ? 21.767 -6.401 -0.140 1.00 86.12 148 VAL A O 1
ATOM 1183 N N . TYR A 1 149 ? 23.199 -5.062 -1.240 1.00 88.69 149 TYR A N 1
ATOM 1184 C CA . TYR A 1 149 ? 24.173 -6.083 -1.612 1.00 88.69 149 TYR A CA 1
ATOM 1185 C C . TYR A 1 149 ? 25.528 -5.795 -0.970 1.00 88.69 149 TYR A C 1
ATOM 1187 O O . TYR A 1 149 ? 25.965 -4.649 -0.855 1.00 88.69 149 TYR A O 1
ATOM 1195 N N . LYS A 1 150 ? 26.224 -6.862 -0.587 1.00 86.88 150 LYS A N 1
ATOM 1196 C CA . LYS A 1 150 ? 27.590 -6.832 -0.069 1.00 86.88 150 LYS A CA 1
ATOM 1197 C C . LYS A 1 150 ? 28.548 -7.380 -1.113 1.00 86.88 150 LYS A C 1
ATOM 1199 O O . LYS A 1 150 ? 28.329 -8.492 -1.589 1.00 86.88 150 LYS A O 1
ATOM 1204 N N . GLN A 1 151 ? 29.604 -6.644 -1.449 1.00 86.94 151 GLN A N 1
ATOM 1205 C CA . GLN A 1 151 ? 30.634 -7.166 -2.347 1.00 86.94 151 GLN A CA 1
ATOM 1206 C C . GLN A 1 151 ? 31.561 -8.128 -1.593 1.00 86.94 151 GLN A C 1
ATOM 1208 O O . GLN A 1 151 ? 32.107 -7.787 -0.540 1.00 86.94 151 GLN A O 1
ATOM 1213 N N . THR A 1 152 ? 31.763 -9.318 -2.155 1.00 77.56 152 THR A N 1
ATOM 1214 C CA . THR A 1 152 ? 32.557 -10.407 -1.560 1.00 77.56 152 THR A CA 1
ATOM 1215 C C . THR A 1 152 ? 33.978 -10.482 -2.132 1.00 77.56 152 THR A C 1
ATOM 1217 O O . THR A 1 152 ? 34.852 -11.109 -1.543 1.00 77.56 152 THR A O 1
ATOM 1220 N N . ASN A 1 153 ? 34.235 -9.817 -3.262 1.00 65.12 153 ASN A N 1
ATOM 1221 C CA . ASN A 1 153 ? 35.424 -10.054 -4.090 1.00 65.12 153 ASN A CA 1
ATOM 1222 C C . ASN A 1 153 ? 36.573 -9.040 -3.900 1.00 65.12 153 ASN A C 1
ATOM 1224 O O . ASN A 1 153 ? 37.372 -8.836 -4.808 1.00 65.12 153 ASN A O 1
ATOM 1228 N N . ASN A 1 154 ? 36.649 -8.351 -2.758 1.00 58.66 154 ASN A N 1
ATOM 1229 C CA . ASN A 1 154 ? 37.733 -7.405 -2.479 1.00 58.66 154 ASN A CA 1
ATOM 1230 C C . ASN A 1 154 ? 38.136 -7.448 -0.999 1.00 58.66 154 ASN A C 1
ATOM 1232 O O . ASN A 1 154 ? 37.280 -7.614 -0.134 1.00 58.66 154 ASN A O 1
ATOM 1236 N N . ASP A 1 155 ? 39.422 -7.210 -0.709 1.00 58.34 155 ASP A N 1
ATOM 1237 C CA . ASP A 1 155 ? 40.000 -7.110 0.651 1.00 58.34 155 ASP A CA 1
ATOM 1238 C C . ASP A 1 155 ? 39.329 -6.034 1.540 1.00 58.34 155 ASP A C 1
ATOM 1240 O O . ASP A 1 155 ? 39.611 -5.925 2.734 1.00 58.34 155 ASP A O 1
ATOM 1244 N N . ALA A 1 156 ? 38.412 -5.248 0.970 1.00 58.78 156 ALA A N 1
ATOM 1245 C CA . ALA A 1 156 ? 37.486 -4.372 1.666 1.00 58.78 156 ALA A CA 1
ATOM 1246 C C . ALA A 1 156 ? 36.041 -4.807 1.372 1.00 58.78 156 ALA A C 1
ATOM 1248 O O . ALA A 1 156 ? 35.552 -4.665 0.250 1.00 58.78 156 ALA A O 1
ATOM 1249 N N . SER A 1 157 ? 35.342 -5.302 2.394 1.00 68.56 157 SER A N 1
ATOM 1250 C CA . SER A 1 157 ? 33.904 -5.553 2.315 1.00 68.56 157 SER A CA 1
ATOM 1251 C C . SER A 1 157 ? 33.157 -4.222 2.304 1.00 68.56 157 SER A C 1
ATOM 1253 O O . SER A 1 157 ? 33.265 -3.462 3.271 1.00 68.56 157 SER A O 1
ATOM 1255 N N . PHE A 1 158 ? 32.379 -3.949 1.261 1.00 81.56 158 PHE A N 1
ATOM 1256 C CA . PHE A 1 158 ? 31.463 -2.812 1.250 1.00 81.56 158 PHE A CA 1
ATOM 1257 C C . PHE A 1 158 ? 30.043 -3.262 0.934 1.00 81.56 158 PHE A C 1
ATOM 1259 O O . PHE A 1 158 ? 29.820 -4.218 0.189 1.00 81.56 158 PHE A O 1
ATOM 1266 N N . GLU A 1 159 ? 29.094 -2.561 1.540 1.00 88.50 159 GLU A N 1
ATOM 1267 C CA . GLU A 1 159 ? 27.664 -2.755 1.350 1.00 88.50 159 GLU A CA 1
ATOM 1268 C C . GLU A 1 159 ? 27.121 -1.552 0.593 1.00 88.50 159 GLU A C 1
ATOM 1270 O O . GLU A 1 159 ? 27.503 -0.407 0.849 1.00 88.50 159 GLU A O 1
ATOM 1275 N N . THR A 1 160 ? 26.269 -1.816 -0.384 1.00 89.50 160 THR A N 1
ATOM 1276 C CA . THR A 1 160 ? 25.663 -0.777 -1.202 1.00 89.50 160 THR A CA 1
ATOM 1277 C C . THR A 1 160 ? 24.255 -1.173 -1.601 1.00 89.50 160 THR A C 1
ATOM 1279 O O . THR A 1 160 ? 23.908 -2.351 -1.656 1.00 89.50 160 THR A O 1
ATOM 1282 N N . MET A 1 161 ? 23.437 -0.164 -1.858 1.00 90.81 161 MET A N 1
ATOM 1283 C CA . MET A 1 161 ? 22.022 -0.310 -2.145 1.00 90.81 161 MET A CA 1
ATOM 1284 C C . MET A 1 161 ? 21.732 -0.008 -3.608 1.00 90.81 161 MET A C 1
ATOM 1286 O O . MET A 1 161 ? 22.338 0.898 -4.179 1.00 90.81 161 MET A O 1
ATOM 1290 N N . VAL A 1 162 ? 20.753 -0.692 -4.190 1.00 90.06 162 VAL A N 1
ATOM 1291 C CA . VAL A 1 162 ? 20.171 -0.325 -5.482 1.00 90.06 162 VAL A CA 1
ATOM 1292 C C . VAL A 1 162 ? 19.403 0.990 -5.347 1.00 90.06 162 VAL A C 1
ATOM 1294 O O . VAL A 1 162 ? 18.388 1.062 -4.656 1.00 90.06 162 VAL A O 1
ATOM 1297 N N . VAL A 1 163 ? 19.889 2.036 -6.018 1.00 88.19 163 VAL A N 1
ATOM 1298 C CA . VAL A 1 163 ? 19.314 3.396 -5.976 1.00 88.19 163 VAL A CA 1
ATOM 1299 C C . VAL A 1 163 ? 18.548 3.767 -7.242 1.00 88.19 163 VAL A C 1
ATOM 1301 O O . VAL A 1 163 ? 17.726 4.679 -7.213 1.00 88.19 163 VAL A O 1
ATOM 1304 N N . ALA A 1 164 ? 18.814 3.089 -8.357 1.00 80.88 164 ALA A N 1
ATOM 1305 C CA . ALA A 1 164 ? 18.048 3.235 -9.586 1.00 80.88 164 ALA A CA 1
ATOM 1306 C C . ALA A 1 164 ? 18.237 2.012 -10.485 1.00 80.88 164 ALA A C 1
ATOM 1308 O O . ALA A 1 164 ? 19.271 1.345 -10.449 1.00 80.88 164 ALA A O 1
ATOM 1309 N N . ILE A 1 165 ? 17.250 1.757 -11.337 1.00 82.62 165 ILE A N 1
ATOM 1310 C CA . ILE A 1 165 ? 17.314 0.742 -12.387 1.00 82.62 165 ILE A CA 1
ATOM 1311 C C . ILE A 1 165 ? 16.870 1.422 -13.677 1.00 82.62 165 ILE A C 1
ATOM 1313 O O . ILE A 1 165 ? 15.798 2.025 -13.734 1.00 82.62 165 ILE A O 1
ATOM 1317 N N . GLN A 1 166 ? 17.701 1.356 -14.712 1.00 76.94 166 GLN A N 1
ATOM 1318 C CA . GLN A 1 166 ? 17.374 1.870 -16.037 1.00 76.94 166 GLN A CA 1
ATOM 1319 C C . GLN A 1 166 ? 17.607 0.765 -17.062 1.00 76.94 166 GLN A C 1
ATOM 1321 O O . GLN A 1 166 ? 18.744 0.376 -17.319 1.00 76.94 166 GLN A O 1
ATOM 1326 N N . ASN A 1 167 ? 16.534 0.278 -17.682 1.00 75.56 167 ASN A N 1
ATOM 1327 C CA . ASN A 1 167 ? 16.567 -0.843 -18.624 1.00 75.56 167 ASN A CA 1
ATOM 1328 C C . ASN A 1 167 ? 17.222 -2.099 -18.007 1.00 75.56 167 ASN A C 1
ATOM 1330 O O . ASN A 1 167 ? 16.630 -2.728 -17.140 1.00 75.56 167 ASN A O 1
ATOM 1334 N N . GLN A 1 168 ? 18.429 -2.463 -18.451 1.00 76.88 168 GLN A N 1
ATOM 1335 C CA . GLN A 1 168 ? 19.228 -3.588 -17.940 1.00 76.88 168 GLN A CA 1
ATOM 1336 C C . GLN A 1 168 ? 20.467 -3.108 -17.170 1.00 76.88 168 GLN A C 1
ATOM 1338 O O . GLN A 1 168 ? 21.470 -3.813 -17.084 1.00 76.88 168 GLN A O 1
ATOM 1343 N N . THR A 1 169 ? 20.412 -1.892 -16.637 1.00 78.69 169 THR A N 1
ATOM 1344 C CA . THR A 1 169 ? 21.509 -1.268 -15.905 1.00 78.69 169 THR A CA 1
ATOM 1345 C C . THR A 1 169 ? 21.049 -0.952 -14.492 1.00 78.69 169 THR A C 1
ATOM 1347 O O . THR A 1 169 ? 20.048 -0.258 -14.300 1.00 78.69 169 THR A O 1
ATOM 1350 N N . VAL A 1 170 ? 21.791 -1.446 -13.507 1.00 86.19 170 VAL A N 1
ATOM 1351 C CA . VAL A 1 170 ? 21.520 -1.238 -12.086 1.00 86.19 170 VAL A CA 1
ATOM 1352 C C . VAL A 1 170 ? 22.527 -0.235 -11.546 1.00 86.19 170 VAL A C 1
ATOM 1354 O O . VAL A 1 170 ? 23.735 -0.377 -11.735 1.00 86.19 170 VAL A O 1
ATOM 1357 N N . PHE A 1 171 ? 22.022 0.792 -10.874 1.00 85.94 171 PHE A N 1
ATOM 1358 C CA . PHE A 1 171 ? 22.829 1.817 -10.230 1.00 85.94 171 PHE A CA 1
ATOM 1359 C C . PHE A 1 171 ? 22.842 1.553 -8.732 1.00 85.94 171 PHE A C 1
ATOM 1361 O O . PHE A 1 171 ? 21.784 1.467 -8.102 1.00 85.94 171 PHE A O 1
ATOM 1368 N N . LEU A 1 172 ? 24.041 1.452 -8.167 1.00 88.38 172 LEU A N 1
ATOM 1369 C CA . LEU A 1 172 ? 24.252 1.245 -6.743 1.00 88.38 172 LEU A CA 1
ATOM 1370 C C . LEU A 1 172 ? 24.715 2.543 -6.066 1.00 88.38 172 LEU A C 1
ATOM 1372 O O . LEU A 1 172 ? 25.350 3.413 -6.676 1.00 88.38 172 LEU A O 1
ATOM 1376 N N . GLY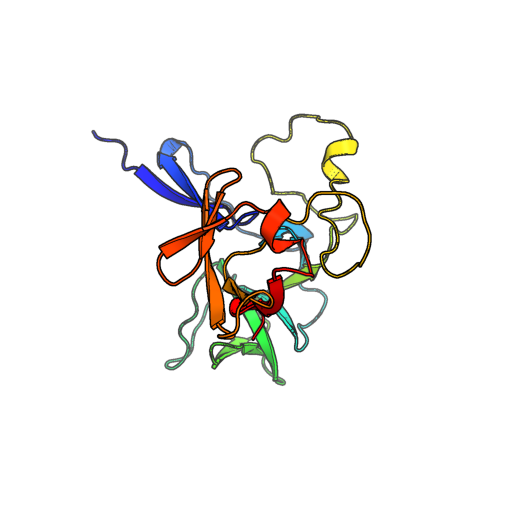 A 1 173 ? 24.428 2.658 -4.773 1.00 81.00 173 GLY A N 1
ATOM 1377 C CA . GLY A 1 173 ? 24.942 3.715 -3.909 1.00 81.00 173 GLY A CA 1
ATOM 1378 C C . GLY A 1 173 ? 26.469 3.825 -4.002 1.00 81.00 173 GLY A C 1
ATOM 1379 O O . GLY A 1 173 ? 27.182 2.826 -4.085 1.00 81.00 173 GLY A O 1
ATOM 1380 N N . GLY A 1 174 ? 26.985 5.054 -4.034 1.00 79.12 174 GLY A N 1
ATOM 1381 C CA . GLY A 1 174 ? 28.407 5.308 -4.300 1.00 79.12 174 GLY A CA 1
ATOM 1382 C C . GLY A 1 174 ? 28.759 5.462 -5.785 1.00 79.12 174 GLY A C 1
ATOM 1383 O O . GLY A 1 174 ? 29.924 5.679 -6.103 1.00 79.12 174 GLY A O 1
ATOM 1384 N N . GLY A 1 175 ? 27.766 5.422 -6.683 1.00 78.62 175 GLY A N 1
ATOM 1385 C CA . GLY A 1 175 ? 27.940 5.724 -8.109 1.00 78.62 175 GLY A CA 1
ATOM 1386 C C . GLY A 1 175 ? 28.385 4.533 -8.958 1.00 78.62 175 GLY A C 1
ATOM 1387 O O . GLY A 1 175 ? 28.835 4.730 -10.086 1.00 78.62 175 GLY A O 1
ATOM 1388 N N . PHE A 1 176 ? 28.271 3.310 -8.435 1.00 82.81 176 PHE A N 1
ATOM 1389 C CA . PHE A 1 176 ? 28.593 2.100 -9.186 1.00 82.81 176 PHE A CA 1
ATOM 1390 C C . PHE A 1 176 ? 27.464 1.743 -10.149 1.00 82.81 176 PHE A C 1
ATOM 1392 O O . PHE A 1 176 ? 26.285 1.959 -9.867 1.00 82.81 176 PHE A O 1
ATOM 1399 N N . VAL A 1 177 ? 27.846 1.175 -11.287 1.00 86.88 177 VAL A N 1
ATOM 1400 C CA . VAL A 1 177 ? 26.934 0.771 -12.353 1.00 86.88 177 VAL A CA 1
ATOM 1401 C C . VAL A 1 177 ? 27.248 -0.675 -12.693 1.00 86.88 177 VAL A C 1
ATOM 1403 O O . VAL A 1 177 ? 28.370 -0.972 -13.096 1.00 86.88 177 VAL A O 1
ATOM 1406 N N . VAL A 1 178 ? 26.273 -1.560 -12.505 1.00 85.56 178 VAL A N 1
ATOM 1407 C CA . VAL A 1 178 ? 26.426 -3.009 -12.691 1.00 85.56 178 VAL A CA 1
ATOM 1408 C C . VAL A 1 178 ? 25.280 -3.572 -13.525 1.00 85.56 178 VAL A C 1
ATOM 1410 O O . VAL A 1 178 ? 24.219 -2.957 -13.667 1.00 85.56 178 VAL A O 1
ATOM 1413 N N . SER A 1 179 ? 25.496 -4.753 -14.095 1.00 84.38 179 SER A N 1
ATOM 1414 C CA . SER A 1 179 ? 24.423 -5.501 -14.756 1.00 84.38 179 SER A CA 1
ATOM 1415 C C . SER A 1 179 ? 23.626 -6.331 -13.734 1.00 84.38 179 SER A C 1
ATOM 1417 O O . SER A 1 179 ? 24.192 -6.752 -12.723 1.00 84.38 179 SER A O 1
ATOM 1419 N N . PRO A 1 180 ? 22.337 -6.628 -13.982 1.00 80.38 180 PRO A N 1
ATOM 1420 C CA . PRO A 1 180 ? 21.565 -7.548 -13.148 1.00 80.38 180 PRO A CA 1
ATOM 1421 C C . PRO A 1 180 ? 22.229 -8.925 -13.007 1.00 80.38 180 PRO A C 1
ATOM 1423 O O . PRO A 1 180 ? 22.237 -9.498 -11.925 1.00 80.38 180 PRO A O 1
ATOM 1426 N N . GLU A 1 181 ? 22.836 -9.435 -14.083 1.00 80.56 181 GLU A N 1
ATOM 1427 C CA . GLU A 1 181 ? 23.540 -10.725 -14.089 1.00 80.56 181 GLU A CA 1
ATOM 1428 C C . GLU A 1 181 ? 24.729 -10.747 -13.125 1.00 80.56 181 GLU A C 1
ATOM 1430 O O . GLU A 1 181 ? 25.007 -11.765 -12.498 1.00 80.56 181 GLU A O 1
ATOM 1435 N N . GLU A 1 182 ? 25.408 -9.612 -12.969 1.00 82.69 182 GLU A N 1
ATOM 1436 C CA . GLU A 1 182 ? 26.520 -9.481 -12.037 1.00 82.69 182 GLU A CA 1
ATOM 1437 C C . GLU A 1 182 ? 26.057 -9.559 -10.580 1.00 82.69 182 GLU A C 1
ATOM 1439 O O . GLU A 1 182 ? 26.720 -10.199 -9.771 1.00 82.69 182 GLU A O 1
ATOM 1444 N N . LEU A 1 183 ? 24.909 -8.967 -10.242 1.00 80.88 183 LEU A N 1
ATOM 1445 C CA . LEU A 1 183 ? 24.350 -9.034 -8.885 1.00 80.88 183 LEU A CA 1
ATOM 1446 C C . LEU A 1 183 ? 23.839 -10.435 -8.517 1.00 80.88 183 LEU A C 1
ATOM 1448 O O . LEU A 1 183 ? 23.763 -10.771 -7.336 1.00 80.88 183 LEU A O 1
ATOM 1452 N N . LEU A 1 184 ? 23.523 -11.265 -9.515 1.00 78.12 184 LEU A N 1
ATOM 1453 C CA . LEU A 1 184 ? 23.159 -12.672 -9.323 1.00 78.12 184 LEU A CA 1
ATOM 1454 C C . LEU A 1 184 ? 24.379 -13.574 -9.072 1.00 78.12 184 LEU A C 1
ATOM 1456 O O . LEU A 1 184 ? 24.222 -14.707 -8.603 1.00 78.12 184 LEU A O 1
ATOM 1460 N N . ASP A 1 185 ? 25.588 -13.088 -9.360 1.00 82.00 185 ASP A N 1
ATOM 1461 C CA . ASP A 1 185 ? 26.835 -13.803 -9.117 1.00 82.00 185 ASP A CA 1
ATOM 1462 C C . ASP A 1 185 ? 27.189 -13.777 -7.622 1.00 82.00 185 ASP A C 1
ATOM 1464 O O . ASP A 1 185 ? 27.782 -12.826 -7.107 1.00 82.00 185 ASP A O 1
ATOM 1468 N N . ARG A 1 186 ? 26.851 -14.867 -6.925 1.00 78.94 186 ARG A N 1
ATOM 1469 C CA . ARG A 1 186 ? 27.097 -15.043 -5.483 1.00 78.94 186 ARG A CA 1
ATOM 1470 C C . ARG A 1 186 ? 28.576 -15.056 -5.094 1.00 78.94 186 ARG A C 1
ATOM 1472 O O . ARG A 1 186 ? 28.876 -14.938 -3.908 1.00 78.94 186 ARG A O 1
ATOM 1479 N N . GLU A 1 187 ? 29.493 -15.216 -6.048 1.00 80.00 187 GLU A N 1
ATOM 1480 C CA . GLU A 1 187 ? 30.932 -15.088 -5.787 1.00 80.00 187 GLU A CA 1
ATOM 1481 C C . GLU A 1 187 ? 31.367 -13.617 -5.721 1.00 80.00 187 GLU A C 1
ATOM 1483 O O . GLU A 1 187 ? 32.380 -13.287 -5.102 1.00 80.00 187 GLU A O 1
ATOM 1488 N N . LYS A 1 188 ? 30.594 -12.715 -6.337 1.00 81.88 188 LYS A N 1
ATOM 1489 C CA . LYS A 1 188 ? 30.861 -11.273 -6.350 1.00 81.88 188 LYS A CA 1
ATOM 1490 C C . LYS A 1 188 ? 30.003 -10.507 -5.361 1.00 81.88 188 LYS A C 1
ATOM 1492 O O . LYS A 1 188 ? 30.531 -9.616 -4.696 1.00 81.88 188 LYS A O 1
ATOM 1497 N N . TRP A 1 189 ? 28.723 -10.850 -5.267 1.00 85.44 189 TRP A N 1
ATOM 1498 C CA . TRP A 1 189 ? 27.721 -10.084 -4.540 1.00 85.44 189 TRP A CA 1
ATOM 1499 C C . TRP A 1 189 ? 26.834 -10.984 -3.685 1.00 85.44 189 TRP A C 1
ATOM 1501 O O . TRP A 1 189 ? 26.320 -12.008 -4.127 1.00 85.44 189 TRP A O 1
ATOM 1511 N N . GLN A 1 190 ? 26.610 -10.566 -2.444 1.00 85.56 190 GLN A N 1
ATOM 1512 C CA . GLN A 1 190 ? 25.731 -11.245 -1.505 1.00 85.56 190 GLN A CA 1
ATOM 1513 C C . GLN A 1 190 ? 24.584 -10.318 -1.106 1.00 85.56 190 GLN A C 1
ATOM 1515 O O . GLN A 1 190 ? 24.810 -9.310 -0.433 1.00 85.56 190 GLN A O 1
ATOM 1520 N N . PHE A 1 191 ? 23.357 -10.679 -1.483 1.00 84.31 191 PHE A N 1
ATOM 1521 C CA . PHE A 1 191 ? 22.145 -10.015 -0.997 1.00 84.31 191 PHE A CA 1
ATOM 1522 C C . PHE A 1 191 ? 22.077 -10.063 0.536 1.00 84.31 191 PHE A C 1
ATOM 1524 O O . PHE A 1 191 ? 22.378 -11.098 1.136 1.00 84.31 191 PHE A O 1
ATOM 1531 N N . GLN A 1 192 ? 21.695 -8.945 1.152 1.00 84.56 192 GLN A N 1
ATOM 1532 C CA . GLN A 1 192 ? 21.561 -8.812 2.601 1.00 84.56 192 GLN A CA 1
ATOM 1533 C C . GLN A 1 192 ? 20.087 -8.701 3.005 1.00 84.56 192 GLN A C 1
ATOM 1535 O O . GLN A 1 192 ? 19.564 -9.584 3.680 1.00 84.56 192 GLN A O 1
ATOM 1540 N N . TYR A 1 193 ? 19.436 -7.613 2.601 1.00 80.06 193 TYR A N 1
ATOM 1541 C CA . TYR A 1 193 ? 18.045 -7.280 2.911 1.00 80.06 193 TYR A CA 1
ATOM 1542 C C . TYR A 1 193 ? 17.548 -6.210 1.931 1.00 80.06 193 TYR A C 1
ATOM 1544 O O . TYR A 1 193 ? 18.354 -5.581 1.241 1.00 80.06 193 TYR A O 1
ATOM 1552 N N . ASN A 1 194 ? 16.238 -5.981 1.884 1.00 81.44 194 ASN A N 1
ATOM 1553 C CA . ASN A 1 194 ? 15.643 -4.839 1.197 1.00 81.44 194 ASN A CA 1
ATOM 1554 C C . ASN A 1 194 ? 15.176 -3.814 2.246 1.00 81.44 194 ASN A C 1
ATOM 1556 O O . ASN A 1 194 ? 14.591 -4.193 3.258 1.00 81.44 194 ASN A O 1
ATOM 1560 N N . LEU A 1 195 ? 15.469 -2.526 2.039 1.00 71.25 195 LEU A N 1
ATOM 1561 C CA . LEU A 1 195 ? 15.081 -1.464 2.983 1.00 71.25 195 LEU A CA 1
ATOM 1562 C C . LEU A 1 195 ? 13.574 -1.182 3.037 1.00 71.25 195 LEU A C 1
ATOM 1564 O O . LEU A 1 195 ? 13.125 -0.562 3.990 1.00 71.25 195 LEU A O 1
ATOM 1568 N N . LEU A 1 196 ? 12.813 -1.584 2.023 1.00 69.06 196 LEU A N 1
ATOM 1569 C CA . LEU A 1 196 ? 11.357 -1.442 1.972 1.00 69.06 196 LEU A CA 1
ATOM 1570 C C . LEU A 1 196 ? 10.634 -2.620 2.650 1.00 69.06 196 LEU A C 1
ATOM 1572 O O . LEU A 1 196 ? 9.418 -2.562 2.806 1.00 69.06 196 LEU A O 1
ATOM 1576 N N . ASP A 1 197 ? 11.374 -3.663 3.044 1.00 57.53 197 ASP A N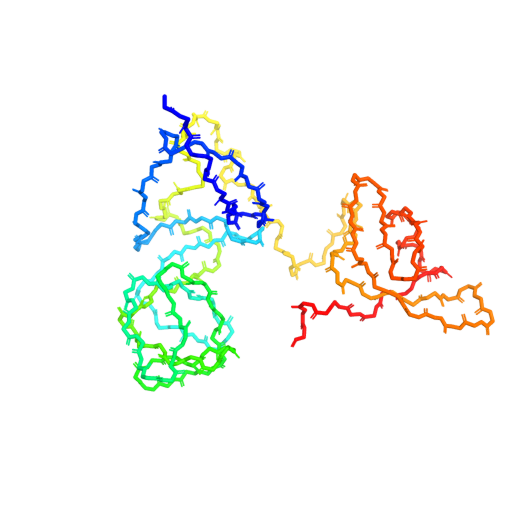 1
ATOM 1577 C CA . ASP A 1 197 ? 10.865 -4.847 3.751 1.00 57.53 197 ASP A CA 1
ATOM 1578 C C . ASP A 1 197 ? 11.093 -4.778 5.285 1.00 57.53 197 ASP A C 1
ATOM 1580 O O . ASP A 1 197 ? 10.796 -5.748 5.988 1.00 57.53 197 ASP A O 1
ATOM 1584 N N . GLN A 1 198 ? 11.651 -3.671 5.806 1.00 44.22 198 GLN A N 1
ATOM 1585 C CA . GLN A 1 198 ? 11.813 -3.379 7.245 1.00 44.22 198 GLN A CA 1
ATOM 1586 C C . GLN A 1 198 ? 10.805 -2.335 7.715 1.00 44.22 198 GLN A C 1
ATOM 1588 O O . GLN A 1 198 ? 10.343 -2.486 8.867 1.00 44.22 198 GLN A O 1
#

Radius of gyration: 20.43 Å; chains: 1; bounding box: 58×48×44 Å

pLDDT: mean 78.97, std 17.92, range [29.36, 96.5]

Foldseek 3Di:
DDQDWDWDQQQQQRDIDTDGPVPDDDDQDDAQAWEHGNLFIWGWHLPDADAQQWKKFFDADDFDPPADDDHRDIFGFHHADPQATQTPVRGGDGSVGITTTHTDHDPSHDYDHDPDPDCPDPVVNPPCSPPPPDDDDDDLDQDDFQWKKWFQPDPDIDIWTFHDDDDQWTAIPPGDIDGSVQCVPPNTIDTDDGPVVD

Sequence (198 aa):
MYKQSVHLIRLSDLTQHLATAAEVEKYKPKELDSFVYNHKPYTLRKDRKAQEGDTILITNPTPDSLDHYSLNEIEVVDTVDHKGVITMDSNGIKHNEYLLMVPGRSTESRVIDYQTVEPAGEEQLNMDYPDMHTNNSGNLLMPNLGDVYKQTNNDASFETMVVAIQNQTVFLGGGFVVSPEELLDREKWQFQYNLLDQ

Secondary structure (DSSP, 8-state):
---PEEEEE-TTT--EEEEEGGGPPP----TTEEEEETTEEEEEESSS---TT-EEEESS----TT----TT-EEEEEEE-SSEEEETT--EEETTTEEEEEES--TT-EE-S-S------TTTTT-----TT-----S--PPPTTEEEEE-SSSS--EEEEEEEETTEEEETTTEEE-HHHHT-TTTEEEEEETT--

Organism: Paenibacillus mucilaginosus (strain KNP414) (NCBI:txid1036673)